Protein AF-F9HG35-F1 (afdb_monomer_lite)

Radius of gyration: 23.32 Å; chains: 1; bounding box: 46×43×66 Å

Secondary structure (DSSP, 8-state):
-EEHHHHHHHHHHTTTSBGGGGGGG-EEEE-SS-EEEEEE--SSTTSS-EEEEEEEEHHHHT--GGGSSSHHHHHHHHHHHHHHHHHHHHTTTTSS--STTTT-EE-PPP-SS----SSEEE-SSEEEEEEEE---EETTEE-HHHHHHIIIIIHHHHHHHHH-GGGS-HHHHHHHHHHHHHHHHHHHHGGGGTEEEEEETT---SEEETTEEEEPTTPPPP---GGGEEEEE-TTS-EEEEEEEETTS-HHHHHHHSS-TTTTTT-SS---EE---------

Sequence (283 aa):
MKEYKKLQQLLLSIDGQSYSGYKRIKGFYQFPDYILAIDHVQVDPYAPPSKMRILIQRETVDIPKEYINQKNKRIAVSDFLTRNFYKQSQKFNHSVKGTGTSGLIMIDRCGQEMLERTAVLIKDNQIEVRFEVGLPAAGRRILGKAANRIFQDILPEIIKQALFYRHLNQTALRTQIDLILDQKYLREELPKQNSVAFIANGSILPRESGISDKPLIGAKPFQSPANLEIEFHLPSGKTVTGMGIKKELPCSWVVVFTESRQFCRHLNVVFITIFPMMVVNLY

pLDDT: mean 86.37, std 19.97, range [23.8, 98.62]

Structure (mmCIF, N/CA/C/O backbone):
data_AF-F9HG35-F1
#
_entry.id   AF-F9HG35-F1
#
loop_
_atom_site.group_PDB
_atom_site.id
_atom_site.type_symbol
_atom_site.label_atom_id
_atom_site.label_alt_id
_atom_site.label_comp_id
_atom_site.label_asym_id
_atom_site.label_entity_id
_atom_site.label_seq_id
_atom_site.pdbx_PDB_ins_code
_atom_site.Cartn_x
_atom_site.Cartn_y
_atom_site.Cartn_z
_atom_site.occupancy
_atom_site.B_iso_or_equiv
_atom_site.auth_seq_id
_atom_site.auth_comp_id
_atom_site.auth_asym_id
_atom_site.auth_atom_id
_atom_site.pdbx_PDB_model_num
ATOM 1 N N . MET A 1 1 ? -2.333 -12.091 -24.726 1.00 81.06 1 MET A N 1
ATOM 2 C CA . MET A 1 1 ? -1.393 -11.608 -23.688 1.00 81.06 1 MET A CA 1
ATOM 3 C C . MET A 1 1 ? 0.029 -11.863 -24.170 1.00 81.06 1 MET A C 1
ATOM 5 O O . MET A 1 1 ? 0.244 -12.896 -24.790 1.00 81.06 1 MET A O 1
ATOM 9 N N . LYS A 1 2 ? 0.964 -10.919 -24.012 1.00 94.50 2 LYS A N 1
ATOM 10 C CA . LYS A 1 2 ? 2.359 -11.083 -24.471 1.00 94.50 2 LYS A CA 1
ATOM 11 C C . LYS A 1 2 ? 3.205 -11.666 -23.335 1.00 94.50 2 LYS A C 1
ATOM 13 O O . LYS A 1 2 ? 2.914 -11.395 -22.181 1.00 94.50 2 LYS A O 1
ATOM 18 N N . GLU A 1 3 ? 4.262 -12.410 -23.633 1.00 96.12 3 GLU A N 1
ATOM 19 C CA . GLU A 1 3 ? 5.250 -12.772 -22.605 1.00 96.12 3 GLU A CA 1
ATOM 20 C C . GLU A 1 3 ? 6.069 -11.551 -22.172 1.00 96.12 3 GLU A C 1
ATOM 22 O O . GLU A 1 3 ? 6.349 -10.667 -22.990 1.00 96.12 3 GLU A O 1
ATOM 27 N N . TYR A 1 4 ? 6.518 -11.523 -20.915 1.00 96.38 4 TYR A N 1
ATOM 28 C CA . TYR A 1 4 ? 7.364 -10.446 -20.391 1.00 96.38 4 TYR A CA 1
ATOM 29 C C . TYR A 1 4 ? 8.672 -10.254 -21.188 1.00 96.38 4 TYR A C 1
ATOM 31 O O . TYR A 1 4 ? 9.135 -9.123 -21.347 1.00 96.38 4 TYR A O 1
ATOM 39 N N . LYS A 1 5 ? 9.225 -11.320 -21.790 1.00 97.06 5 LYS A N 1
ATOM 40 C CA . LYS A 1 5 ? 10.409 -11.252 -22.671 1.00 97.06 5 LYS A CA 1
ATOM 41 C C . LYS A 1 5 ? 10.189 -10.355 -23.893 1.00 97.06 5 LYS A C 1
ATOM 43 O O . LYS A 1 5 ? 11.118 -9.691 -24.347 1.00 97.06 5 LYS A O 1
ATOM 48 N N . LYS A 1 6 ? 8.952 -10.267 -24.400 1.00 97.50 6 LYS A N 1
ATOM 49 C CA . LYS A 1 6 ? 8.610 -9.351 -25.502 1.00 97.50 6 LYS A CA 1
ATOM 50 C C . LYS A 1 6 ? 8.677 -7.888 -25.063 1.00 97.50 6 LYS A C 1
ATOM 52 O O . LYS A 1 6 ? 9.054 -7.042 -25.869 1.00 97.50 6 LYS A O 1
ATOM 57 N N . LEU A 1 7 ? 8.340 -7.584 -23.804 1.00 98.12 7 LEU A N 1
ATOM 58 C CA . LEU A 1 7 ? 8.523 -6.240 -23.245 1.00 98.12 7 LEU A CA 1
ATOM 59 C C . LEU A 1 7 ? 10.011 -5.900 -23.146 1.00 98.12 7 LEU A C 1
ATOM 61 O O . LEU A 1 7 ? 10.412 -4.830 -23.592 1.00 98.12 7 LEU A O 1
ATOM 65 N N . GLN A 1 8 ? 10.827 -6.826 -22.636 1.00 97.81 8 GLN A N 1
ATOM 66 C CA . GLN A 1 8 ? 12.282 -6.662 -22.556 1.00 97.81 8 GLN A CA 1
ATOM 67 C C . GLN A 1 8 ? 12.901 -6.380 -23.931 1.00 97.81 8 GLN A C 1
ATOM 69 O O . GLN A 1 8 ? 13.579 -5.370 -24.107 1.00 97.81 8 GLN A O 1
ATOM 74 N N . GLN A 1 9 ? 12.625 -7.228 -24.925 1.00 98.12 9 GLN A N 1
ATOM 75 C CA . GLN A 1 9 ? 13.127 -7.044 -26.292 1.00 98.12 9 GLN A CA 1
ATOM 76 C C . GLN A 1 9 ? 12.691 -5.697 -26.881 1.00 98.12 9 GLN A C 1
ATOM 78 O O . GLN A 1 9 ? 13.502 -4.987 -27.476 1.00 98.12 9 GLN A O 1
ATOM 83 N N . LEU A 1 10 ? 11.426 -5.314 -26.675 1.00 98.19 10 LEU A N 1
ATOM 84 C CA . LEU A 1 10 ? 10.908 -4.035 -27.144 1.00 98.19 10 LEU A CA 1
ATOM 85 C C . LEU A 1 10 ? 11.650 -2.857 -26.503 1.00 98.19 10 LEU A C 1
ATOM 87 O O . LEU A 1 10 ? 12.099 -1.980 -27.236 1.00 98.19 10 LEU A O 1
ATOM 91 N N . LEU A 1 11 ? 11.812 -2.849 -25.177 1.00 98.25 11 LEU A N 1
ATOM 92 C CA . LEU A 1 11 ? 12.495 -1.778 -24.444 1.00 98.25 11 LEU A CA 1
ATOM 93 C C . LEU A 1 11 ? 13.951 -1.616 -24.886 1.00 98.25 11 LEU A C 1
ATOM 95 O O . LEU A 1 11 ? 14.399 -0.492 -25.093 1.00 98.25 11 LEU A O 1
ATOM 99 N N . LEU A 1 12 ? 14.666 -2.724 -25.094 1.00 98.00 12 LEU A N 1
ATOM 100 C CA . LEU A 1 12 ? 16.036 -2.694 -25.607 1.00 98.00 12 LEU A CA 1
ATOM 101 C C . LEU A 1 12 ? 16.095 -2.178 -27.052 1.00 98.00 12 LEU A C 1
ATOM 103 O O . LEU A 1 12 ? 16.994 -1.416 -27.386 1.00 98.00 12 LEU A O 1
ATOM 107 N N . SER A 1 13 ? 15.120 -2.534 -27.897 1.00 98.25 13 SER A N 1
ATOM 108 C CA . SER A 1 13 ? 15.082 -2.084 -29.297 1.00 98.25 13 SER A CA 1
ATOM 109 C C . SER A 1 13 ? 14.799 -0.586 -29.465 1.00 98.25 13 SER A C 1
ATOM 111 O O . SER A 1 13 ? 15.181 -0.005 -30.478 1.00 98.25 13 SER A O 1
ATOM 113 N N . ILE A 1 14 ? 14.113 0.036 -28.497 1.00 97.88 14 ILE A N 1
ATOM 114 C CA . ILE A 1 14 ? 13.756 1.464 -28.529 1.00 97.88 14 ILE A CA 1
ATOM 115 C C . ILE A 1 14 ? 14.719 2.349 -27.732 1.00 97.88 14 ILE A C 1
ATOM 117 O O . ILE A 1 14 ? 14.495 3.555 -27.635 1.00 97.88 14 ILE A O 1
ATOM 121 N N . ASP A 1 15 ? 15.783 1.777 -27.167 1.00 97.88 15 ASP A N 1
ATOM 122 C CA . ASP A 1 15 ? 16.826 2.519 -26.457 1.00 97.88 15 ASP A CA 1
ATOM 123 C C . ASP A 1 15 ? 17.433 3.605 -27.366 1.00 97.88 15 ASP A C 1
ATOM 125 O O . ASP A 1 15 ? 17.742 3.366 -28.532 1.00 97.88 15 ASP A O 1
ATOM 129 N N . GLY A 1 16 ? 17.536 4.837 -26.861 1.00 96.62 16 GLY A N 1
ATOM 130 C CA . GLY A 1 16 ? 18.046 5.995 -27.603 1.00 96.62 16 GLY A CA 1
ATOM 131 C C . GLY A 1 16 ? 17.093 6.611 -28.643 1.00 96.62 16 GLY A C 1
ATOM 132 O O . GLY A 1 16 ? 17.392 7.697 -29.161 1.00 96.62 16 GLY A O 1
ATOM 133 N N . GLN A 1 17 ? 15.948 5.975 -28.930 1.00 97.50 17 GLN A N 1
ATOM 134 C CA . GLN A 1 17 ? 14.926 6.503 -29.844 1.00 97.50 17 G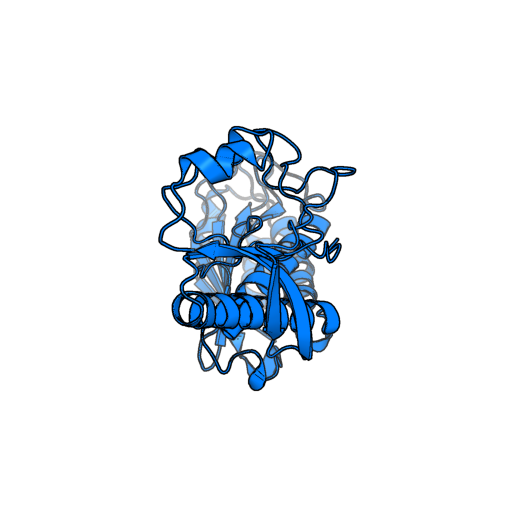LN A CA 1
ATOM 135 C C . GLN A 1 17 ? 14.153 7.679 -29.228 1.00 97.50 17 GLN A C 1
ATOM 137 O O . GLN A 1 17 ? 14.290 7.998 -28.044 1.00 97.50 17 GLN A O 1
ATOM 142 N N . SER A 1 18 ? 13.318 8.339 -30.038 1.00 97.00 18 SER A N 1
ATOM 143 C CA . SER A 1 18 ? 12.421 9.394 -29.563 1.00 97.00 18 SER A CA 1
ATOM 144 C C . SER A 1 18 ? 11.440 8.866 -28.521 1.00 97.00 18 SER A C 1
ATOM 146 O O . SER A 1 18 ? 10.899 7.770 -28.660 1.00 97.00 18 SER A O 1
ATOM 148 N N . TYR A 1 19 ? 11.132 9.692 -27.523 1.00 95.75 19 TYR A N 1
ATOM 149 C CA . TYR A 1 19 ? 10.259 9.344 -26.402 1.00 95.75 19 TYR A CA 1
ATOM 150 C C . TYR A 1 19 ? 8.895 8.745 -26.796 1.00 95.75 19 TYR A C 1
ATOM 152 O O . TYR A 1 19 ? 8.386 7.841 -26.134 1.00 95.75 19 TYR A O 1
ATOM 160 N N . SER A 1 20 ? 8.334 9.182 -27.927 1.00 95.56 20 SER A N 1
ATOM 161 C CA . SER A 1 20 ? 7.094 8.646 -28.507 1.00 95.56 20 SER A CA 1
ATOM 162 C C . SER A 1 20 ? 7.118 7.128 -28.738 1.00 95.56 20 SER A C 1
ATOM 164 O O . SER A 1 20 ? 6.056 6.501 -28.747 1.00 95.56 20 SER A O 1
ATOM 166 N N . GLY A 1 21 ? 8.304 6.523 -28.869 1.00 96.62 21 GLY A N 1
ATOM 167 C CA . GLY A 1 21 ? 8.496 5.081 -29.006 1.00 96.62 21 GLY A CA 1
ATOM 168 C C . GLY A 1 21 ? 7.926 4.276 -27.836 1.00 96.62 21 GLY A C 1
ATOM 169 O O . GLY A 1 21 ? 7.452 3.158 -28.052 1.00 96.62 21 GLY A O 1
ATOM 170 N N . TYR A 1 22 ? 7.852 4.855 -26.629 1.00 97.69 22 TYR A N 1
ATOM 171 C CA . TYR A 1 22 ? 7.241 4.192 -25.476 1.00 97.69 22 TYR A CA 1
ATOM 172 C C . TYR A 1 22 ? 5.767 3.844 -25.701 1.00 97.69 22 TYR A C 1
ATOM 174 O O . TYR A 1 22 ? 5.300 2.864 -25.132 1.00 97.69 22 TYR A O 1
ATOM 182 N N . LYS A 1 23 ? 5.021 4.541 -26.575 1.00 96.94 23 LYS A N 1
ATOM 183 C CA . LYS A 1 23 ? 3.608 4.206 -26.865 1.00 96.94 23 LYS A CA 1
ATOM 184 C C . LYS A 1 23 ? 3.417 2.742 -27.290 1.00 96.94 23 LYS A C 1
ATOM 186 O O . LYS A 1 23 ? 2.361 2.162 -27.044 1.00 96.94 23 LYS A O 1
ATOM 191 N N . ARG A 1 24 ? 4.453 2.127 -27.873 1.00 97.06 24 ARG A N 1
ATOM 192 C CA . ARG A 1 24 ? 4.469 0.722 -28.311 1.00 97.06 24 ARG A CA 1
ATOM 193 C C . ARG A 1 24 ? 4.412 -0.281 -27.156 1.00 97.06 24 ARG A C 1
ATOM 195 O O . ARG A 1 24 ? 4.019 -1.423 -27.384 1.00 97.06 24 ARG A O 1
ATOM 202 N N . ILE A 1 25 ? 4.797 0.117 -25.937 1.00 97.75 25 ILE A N 1
ATOM 203 C CA . ILE A 1 25 ? 4.811 -0.786 -24.778 1.00 97.75 25 ILE A CA 1
ATOM 204 C C . ILE A 1 25 ? 3.408 -1.034 -24.222 1.00 97.75 25 ILE A C 1
ATOM 206 O O . ILE A 1 25 ? 3.240 -1.977 -23.460 1.00 97.75 25 ILE A O 1
ATOM 210 N N . LYS A 1 26 ? 2.395 -0.242 -24.593 1.00 98.06 26 LYS A N 1
ATOM 211 C CA . LYS A 1 26 ? 1.021 -0.398 -24.098 1.00 98.06 26 LYS A CA 1
ATOM 212 C C . LYS A 1 26 ? 0.500 -1.832 -24.300 1.00 98.06 26 LYS A C 1
ATOM 214 O O . LYS A 1 26 ? 0.703 -2.439 -25.357 1.00 98.06 26 LYS A O 1
ATOM 219 N N . GLY A 1 27 ? -0.194 -2.368 -23.295 1.00 97.94 27 GLY A N 1
ATOM 220 C CA . GLY A 1 27 ? -0.808 -3.698 -23.341 1.00 97.94 27 GLY A CA 1
ATOM 221 C C . GLY A 1 27 ? -0.526 -4.559 -22.110 1.00 97.94 27 GLY A C 1
ATOM 222 O O . GLY A 1 27 ? -0.107 -4.058 -21.072 1.00 97.94 27 GLY A O 1
ATOM 223 N N . PHE A 1 28 ? -0.779 -5.863 -22.247 1.00 98.56 28 PHE A N 1
ATOM 224 C CA . PHE A 1 28 ? -0.698 -6.850 -21.166 1.00 98.56 28 PHE A CA 1
ATOM 225 C C . PHE A 1 28 ? 0.486 -7.799 -21.355 1.00 98.56 28 PHE A C 1
ATOM 227 O O . PHE A 1 28 ? 0.616 -8.417 -22.424 1.00 98.56 28 PHE A O 1
ATOM 234 N N . TYR A 1 29 ? 1.281 -7.961 -20.300 1.00 98.56 29 TYR A N 1
ATOM 235 C CA . TYR A 1 29 ? 2.461 -8.819 -20.261 1.00 98.56 29 TYR A CA 1
ATOM 236 C C . TYR A 1 29 ? 2.365 -9.821 -19.114 1.00 98.56 29 TYR A C 1
ATOM 238 O O . TYR A 1 29 ? 2.224 -9.429 -17.959 1.00 98.56 29 TYR A O 1
ATOM 246 N N . GLN A 1 30 ? 2.455 -11.107 -19.440 1.00 98.19 30 GLN A N 1
ATOM 247 C CA . GLN A 1 30 ? 2.522 -12.192 -18.471 1.00 98.19 30 GLN A CA 1
ATOM 248 C C . GLN A 1 30 ? 3.950 -12.303 -17.934 1.00 98.19 30 GLN A C 1
ATOM 250 O O . GLN A 1 30 ? 4.873 -12.640 -18.684 1.00 98.19 30 GLN A O 1
ATOM 255 N N . PHE A 1 31 ? 4.105 -12.028 -16.644 1.00 97.81 31 PHE A N 1
ATOM 256 C CA . PHE A 1 31 ? 5.263 -12.392 -15.830 1.00 97.81 31 PHE A CA 1
ATOM 257 C C . PHE A 1 31 ? 4.989 -13.739 -15.139 1.00 97.81 31 PHE A C 1
ATOM 259 O O . PHE A 1 31 ? 3.853 -14.209 -15.180 1.00 97.81 31 PHE A O 1
ATOM 266 N N . PRO A 1 32 ? 5.986 -14.394 -14.520 1.00 95.31 32 PRO A N 1
ATOM 267 C CA . PRO A 1 32 ? 5.770 -15.688 -13.869 1.00 95.31 32 PRO A CA 1
ATOM 268 C C . PRO A 1 32 ? 4.629 -15.674 -12.842 1.00 95.31 32 PRO A C 1
ATOM 270 O O . PRO A 1 32 ? 3.730 -16.505 -12.918 1.00 95.31 32 PRO A O 1
ATOM 273 N N . ASP A 1 33 ? 4.614 -14.670 -11.962 1.00 95.62 33 ASP A N 1
ATOM 274 C CA . ASP A 1 33 ? 3.675 -14.626 -10.834 1.00 95.62 33 ASP A CA 1
ATOM 275 C C . ASP A 1 33 ? 2.484 -13.679 -11.048 1.00 95.62 33 ASP A C 1
ATOM 277 O O . ASP A 1 33 ? 1.537 -13.684 -10.268 1.00 95.62 33 ASP A O 1
ATOM 281 N N . TYR A 1 34 ? 2.522 -12.819 -12.068 1.00 97.94 34 TYR A N 1
ATOM 282 C CA . TYR A 1 34 ? 1.533 -11.754 -12.239 1.00 97.94 34 TYR A CA 1
ATOM 283 C C . TYR A 1 34 ? 1.398 -11.291 -13.692 1.00 97.94 34 TYR A C 1
ATOM 285 O O . TYR A 1 34 ? 2.226 -11.581 -14.554 1.00 97.94 34 TYR A O 1
ATOM 293 N N . ILE A 1 35 ? 0.356 -10.509 -13.962 1.00 98.44 35 ILE A N 1
ATOM 294 C CA . ILE A 1 35 ? 0.167 -9.802 -15.229 1.00 98.44 35 ILE A CA 1
ATOM 295 C C . ILE A 1 35 ? 0.447 -8.321 -15.004 1.00 98.44 35 ILE A C 1
ATOM 297 O O . ILE A 1 35 ? -0.176 -7.687 -14.153 1.00 98.44 35 ILE A O 1
ATOM 301 N N . LEU A 1 36 ? 1.352 -7.761 -15.803 1.00 98.62 36 LEU A N 1
ATOM 302 C CA . LEU A 1 36 ? 1.551 -6.322 -15.917 1.00 98.62 36 LEU A CA 1
ATOM 303 C C . LEU A 1 36 ? 0.644 -5.775 -17.021 1.00 98.62 36 LEU A C 1
ATOM 305 O O . LEU A 1 36 ? 0.811 -6.111 -18.196 1.00 98.62 36 LEU A O 1
ATOM 309 N N . ALA A 1 37 ? -0.288 -4.903 -16.658 1.00 98.56 37 ALA A N 1
ATOM 310 C CA . ALA A 1 37 ? -1.073 -4.111 -17.593 1.00 98.56 37 ALA A CA 1
ATOM 311 C C . ALA A 1 37 ? -0.509 -2.688 -17.657 1.00 98.56 37 ALA A C 1
ATOM 313 O O . ALA A 1 37 ? -0.475 -1.978 -16.655 1.00 98.56 37 ALA A O 1
ATOM 314 N N . ILE A 1 38 ? -0.076 -2.260 -18.840 1.00 98.38 38 ILE A N 1
ATOM 315 C CA . ILE A 1 38 ? 0.325 -0.877 -19.103 1.00 98.38 38 ILE A CA 1
ATOM 316 C C . ILE A 1 38 ? -0.858 -0.190 -19.784 1.00 98.38 38 ILE A C 1
ATOM 318 O O . ILE A 1 38 ? -1.067 -0.369 -20.988 1.00 98.38 38 ILE A O 1
ATOM 322 N N . ASP A 1 39 ? -1.652 0.553 -19.009 1.00 97.88 39 ASP A N 1
ATOM 323 C CA . ASP A 1 39 ? -2.929 1.125 -19.455 1.00 97.88 39 ASP A CA 1
ATOM 324 C C . ASP A 1 39 ? -2.730 2.460 -20.188 1.00 97.88 39 ASP A C 1
ATOM 326 O O . ASP A 1 39 ? -3.312 2.705 -21.255 1.00 97.88 39 ASP A O 1
ATOM 330 N N . HIS A 1 40 ? -1.876 3.321 -19.631 1.00 98.00 40 HIS A N 1
ATOM 331 C CA . HIS A 1 40 ? -1.556 4.631 -20.184 1.00 98.00 40 HIS A CA 1
ATOM 332 C C . HIS A 1 40 ? -0.050 4.872 -20.152 1.00 98.00 40 HIS A C 1
ATOM 334 O O . HIS A 1 40 ? 0.594 4.682 -19.126 1.00 98.00 40 HIS A O 1
ATOM 340 N N . VAL A 1 41 ? 0.494 5.325 -21.277 1.00 97.44 41 VAL A N 1
ATOM 341 C CA . VAL A 1 41 ? 1.905 5.681 -21.418 1.00 97.44 41 VAL A CA 1
ATOM 342 C C . VAL A 1 41 ? 1.999 7.196 -21.496 1.00 97.44 41 VAL A C 1
ATOM 344 O O . VAL A 1 41 ? 1.346 7.797 -22.351 1.00 97.44 41 VAL A O 1
ATOM 347 N N . GLN A 1 42 ? 2.813 7.788 -20.625 1.00 94.44 42 GLN A N 1
ATOM 348 C CA . GLN A 1 42 ? 3.016 9.233 -20.572 1.00 94.44 42 GLN A CA 1
ATOM 349 C C . GLN A 1 42 ? 3.541 9.767 -21.916 1.00 94.44 42 GLN A C 1
ATOM 351 O O . GLN A 1 42 ? 4.337 9.108 -22.589 1.00 94.44 42 GLN A O 1
ATOM 356 N N . VAL A 1 43 ? 3.058 10.937 -22.340 1.00 93.06 43 VAL A N 1
ATOM 357 C CA . VAL A 1 43 ? 3.316 11.480 -23.689 1.00 93.06 43 VAL A CA 1
ATOM 358 C C . VAL A 1 43 ? 4.716 12.074 -23.848 1.00 93.06 43 VAL A C 1
ATOM 360 O O . VAL A 1 43 ? 5.256 12.075 -24.955 1.00 93.06 43 VAL A O 1
ATOM 363 N N . ASP A 1 44 ? 5.310 12.521 -22.744 1.00 92.75 44 ASP A N 1
ATOM 364 C CA . ASP A 1 44 ? 6.664 13.058 -22.646 1.00 92.75 44 ASP A CA 1
ATOM 365 C C . ASP A 1 44 ? 7.248 12.788 -21.231 1.00 92.75 44 ASP A C 1
ATOM 367 O O . ASP A 1 44 ? 6.512 12.329 -20.355 1.00 92.75 44 ASP A O 1
ATOM 371 N N . PRO A 1 45 ? 8.556 13.008 -20.992 1.00 89.62 45 PRO A N 1
ATOM 372 C CA . PRO A 1 45 ? 9.202 12.741 -19.696 1.00 89.62 45 PRO A CA 1
ATOM 373 C C . PRO A 1 45 ? 8.736 13.611 -18.513 1.00 89.62 45 PRO A C 1
ATOM 375 O O . PRO A 1 45 ? 9.036 13.282 -17.365 1.00 89.62 45 PRO A O 1
ATOM 378 N N . TYR A 1 46 ? 8.082 14.741 -18.783 1.00 89.50 46 TYR A N 1
ATOM 379 C CA . TYR A 1 46 ? 7.598 15.715 -17.799 1.00 89.50 46 TYR A CA 1
ATOM 380 C C . TYR A 1 46 ? 6.085 15.612 -17.563 1.00 89.50 46 TYR A C 1
ATOM 382 O O . TYR A 1 46 ? 5.575 16.183 -16.600 1.00 89.50 46 TYR A O 1
ATOM 390 N N . ALA A 1 47 ? 5.369 14.892 -18.428 1.00 92.50 47 ALA A N 1
ATOM 391 C CA . ALA A 1 47 ? 3.959 14.577 -18.257 1.00 92.50 47 ALA A CA 1
ATOM 392 C C . ALA A 1 47 ? 3.715 13.704 -17.008 1.00 92.50 47 ALA A C 1
ATOM 394 O O . ALA A 1 47 ? 4.641 13.057 -16.504 1.00 92.50 47 ALA A O 1
ATOM 395 N N . PRO A 1 48 ? 2.461 13.639 -16.518 1.00 93.62 48 PRO A N 1
ATOM 396 C CA . PRO A 1 48 ? 2.093 12.715 -15.456 1.00 93.62 48 PRO A CA 1
ATOM 397 C C . PRO A 1 48 ? 2.544 11.273 -15.757 1.00 93.62 48 PRO A C 1
ATOM 399 O O . PRO A 1 48 ? 2.343 10.812 -16.888 1.00 93.62 48 PRO A O 1
ATOM 402 N N . PRO A 1 49 ? 3.107 10.567 -14.757 1.00 95.81 49 PRO A N 1
ATOM 403 C CA . PRO A 1 49 ? 3.542 9.177 -14.829 1.00 95.81 49 PRO A CA 1
ATOM 404 C C . PRO A 1 49 ? 2.617 8.203 -15.564 1.00 95.81 49 PRO A C 1
ATOM 406 O O . PRO A 1 49 ? 1.390 8.319 -15.577 1.00 95.81 49 PRO A O 1
ATOM 409 N N . SER A 1 50 ? 3.229 7.196 -16.191 1.00 97.69 50 SER A N 1
ATOM 410 C CA . SER A 1 50 ? 2.500 6.162 -16.930 1.00 97.69 50 SER A CA 1
ATOM 411 C C . SER A 1 50 ? 1.687 5.305 -15.967 1.00 97.69 50 SER A C 1
ATOM 413 O O . SER A 1 50 ? 2.239 4.798 -14.995 1.00 97.69 50 SER A O 1
ATOM 415 N N . LYS A 1 51 ? 0.399 5.097 -16.251 1.00 98.25 51 LYS A N 1
ATOM 416 C CA . LYS A 1 51 ? -0.517 4.344 -15.381 1.00 98.25 51 LYS A CA 1
ATOM 417 C C . LYS A 1 51 ? -0.481 2.861 -15.705 1.00 98.25 51 LYS A C 1
ATOM 419 O O . LYS A 1 51 ? -0.635 2.465 -16.867 1.00 98.25 51 LYS A O 1
ATOM 424 N N . MET A 1 52 ? -0.297 2.054 -14.670 1.00 98.50 52 MET A N 1
ATOM 425 C CA . MET A 1 52 ? -0.113 0.616 -14.781 1.00 98.50 52 MET A CA 1
ATOM 426 C C . MET A 1 52 ? -0.892 -0.128 -13.704 1.00 98.50 52 MET A C 1
ATOM 428 O O . MET A 1 52 ? -1.247 0.421 -12.657 1.00 98.50 52 MET A O 1
ATOM 432 N N . ARG A 1 53 ? -1.141 -1.410 -13.968 1.00 98.50 53 ARG A N 1
ATOM 433 C CA . ARG A 1 53 ? -1.740 -2.328 -13.007 1.00 98.50 53 ARG A CA 1
ATOM 434 C C . ARG A 1 53 ? -0.985 -3.641 -12.935 1.00 98.50 53 ARG A C 1
ATOM 436 O O . ARG A 1 53 ? -0.554 -4.166 -13.959 1.00 98.50 53 ARG A O 1
ATOM 443 N N . ILE A 1 54 ? -0.884 -4.184 -11.729 1.00 98.38 54 ILE A N 1
ATOM 444 C CA . ILE A 1 54 ? -0.530 -5.583 -11.490 1.00 98.38 54 ILE A CA 1
ATOM 445 C C . ILE A 1 54 ? -1.815 -6.349 -11.225 1.00 98.38 54 ILE A C 1
ATOM 447 O O . ILE A 1 54 ? -2.625 -5.916 -10.407 1.00 98.38 54 ILE A O 1
ATOM 451 N N . LEU A 1 55 ? -1.993 -7.481 -11.898 1.00 98.25 55 LEU A N 1
ATOM 452 C CA . LEU A 1 55 ? -3.035 -8.458 -11.594 1.00 98.25 55 LEU A CA 1
ATOM 453 C C . LEU A 1 55 ? -2.343 -9.739 -11.134 1.00 98.25 55 LEU A C 1
ATOM 455 O O . LEU A 1 55 ? -1.576 -10.325 -11.897 1.00 98.25 55 LEU A O 1
ATOM 459 N N . ILE A 1 56 ? -2.594 -10.158 -9.899 1.00 97.81 56 ILE A N 1
ATOM 460 C CA . ILE A 1 56 ? -1.994 -11.355 -9.304 1.00 97.81 56 ILE A CA 1
ATOM 461 C C . ILE A 1 56 ? -3.090 -12.246 -8.722 1.00 97.81 56 ILE A C 1
ATOM 463 O O . ILE A 1 56 ? -4.044 -11.744 -8.126 1.00 97.81 56 ILE A O 1
ATOM 467 N N . GLN A 1 57 ? -2.980 -13.560 -8.920 1.00 97.56 57 GLN A N 1
ATOM 468 C CA . GLN A 1 57 ? -3.936 -14.511 -8.348 1.00 97.56 57 GLN A CA 1
ATOM 469 C C . GLN A 1 57 ? -3.784 -14.542 -6.830 1.00 97.56 57 GLN A C 1
ATOM 471 O O . GLN A 1 57 ? -2.674 -14.432 -6.303 1.00 97.56 57 GLN A O 1
ATOM 476 N N . ARG A 1 58 ? -4.894 -14.674 -6.106 1.00 94.75 58 ARG A N 1
ATOM 477 C CA . ARG A 1 58 ? -4.862 -14.656 -4.637 1.00 94.75 58 ARG A CA 1
ATOM 478 C C . ARG A 1 58 ? -4.066 -15.815 -4.061 1.00 94.75 58 ARG A C 1
ATOM 480 O O . ARG A 1 58 ? -3.370 -15.627 -3.068 1.00 94.75 58 ARG A O 1
ATOM 487 N N . GLU A 1 59 ? -4.139 -16.965 -4.710 1.00 94.62 59 GLU A N 1
ATOM 488 C CA . GLU A 1 59 ? -3.423 -18.186 -4.353 1.00 94.62 59 GLU A CA 1
ATOM 489 C C . GLU A 1 59 ? -1.906 -17.982 -4.434 1.00 94.62 59 GLU A C 1
ATOM 491 O O . GLU A 1 59 ? -1.167 -18.538 -3.634 1.00 94.62 59 GLU A O 1
ATOM 496 N N . THR A 1 60 ? -1.433 -17.138 -5.356 1.00 95.00 60 THR A N 1
ATOM 497 C CA . THR A 1 60 ? -0.007 -16.810 -5.496 1.00 95.00 60 THR A CA 1
ATOM 498 C C . THR A 1 60 ? 0.494 -15.917 -4.360 1.00 95.00 60 THR A C 1
ATOM 500 O O . THR A 1 60 ? 1.626 -16.065 -3.906 1.00 95.00 60 THR A O 1
ATOM 503 N N . VAL A 1 61 ? -0.337 -14.973 -3.905 1.00 95.31 61 VAL A N 1
ATOM 504 C CA . VAL A 1 61 ? 0.011 -14.047 -2.813 1.00 95.31 61 VAL A CA 1
ATOM 505 C C . VAL A 1 61 ? -0.097 -14.720 -1.444 1.00 95.31 61 VAL A C 1
ATOM 507 O O . VAL A 1 61 ? 0.639 -14.355 -0.526 1.00 95.31 61 VAL A O 1
ATOM 510 N N . ASP A 1 62 ? -0.998 -15.697 -1.331 1.00 96.12 62 ASP A N 1
ATOM 511 C CA . ASP A 1 62 ? -1.210 -16.552 -0.160 1.00 96.12 62 ASP A CA 1
ATOM 512 C C . ASP A 1 62 ? -1.596 -15.780 1.116 1.00 96.12 62 ASP A C 1
ATOM 514 O O . ASP A 1 62 ? -1.149 -16.070 2.223 1.00 96.12 62 ASP A O 1
ATOM 518 N N . ILE A 1 63 ? -2.429 -14.740 0.968 1.00 96.94 63 ILE A N 1
ATOM 519 C CA . ILE A 1 63 ? -3.021 -14.042 2.120 1.00 96.94 63 ILE A CA 1
ATOM 520 C C . ILE A 1 63 ? -4.120 -14.930 2.720 1.00 96.94 63 ILE A C 1
ATOM 522 O O . ILE A 1 63 ? -5.038 -15.317 1.982 1.00 96.94 63 ILE A O 1
ATOM 526 N N . PRO A 1 64 ? -4.100 -15.190 4.043 1.00 97.00 64 PRO A N 1
ATOM 527 C CA . PRO A 1 64 ? -5.090 -16.042 4.686 1.00 97.00 64 PRO A CA 1
ATOM 528 C C . PRO A 1 64 ? -6.527 -15.580 4.420 1.00 97.00 64 PRO A C 1
ATOM 530 O O . PRO A 1 64 ? -6.852 -14.388 4.489 1.00 97.00 64 PRO A O 1
ATOM 533 N N . LYS A 1 65 ? -7.418 -16.525 4.096 1.00 95.75 65 LYS A N 1
ATOM 534 C CA . LYS A 1 65 ? -8.800 -16.219 3.680 1.00 95.75 65 LYS A CA 1
ATOM 535 C C . LYS A 1 65 ? -9.570 -15.485 4.780 1.00 95.75 65 LYS A C 1
ATOM 537 O O . LYS A 1 65 ? -10.382 -14.611 4.481 1.00 95.75 65 LYS A O 1
ATOM 542 N N . GLU A 1 66 ? -9.281 -15.783 6.039 1.00 96.50 66 GLU A N 1
ATOM 543 C CA . GLU A 1 66 ? -9.844 -15.146 7.226 1.00 96.50 66 GLU A CA 1
ATOM 544 C C . GLU A 1 66 ? -9.487 -13.660 7.363 1.00 96.50 66 GLU A C 1
ATOM 546 O O . GLU A 1 66 ? -10.198 -12.936 8.063 1.00 96.50 66 GLU A O 1
ATOM 551 N N . TYR A 1 67 ? -8.434 -13.183 6.689 1.00 97.06 67 TYR A N 1
ATOM 552 C CA . TYR A 1 67 ? -8.052 -11.766 6.659 1.00 97.06 67 TYR A CA 1
ATOM 553 C C . TYR A 1 67 ? -8.802 -10.981 5.580 1.00 97.06 67 TYR A C 1
ATOM 555 O O . TYR A 1 67 ? -8.761 -9.758 5.556 1.00 97.06 67 TYR A O 1
ATOM 563 N N . ILE A 1 68 ? -9.528 -11.660 4.693 1.00 96.31 68 ILE A N 1
ATOM 564 C CA . ILE A 1 68 ? -10.208 -11.044 3.543 1.00 96.31 68 ILE A CA 1
ATOM 565 C C . ILE A 1 68 ? -11.634 -11.578 3.351 1.00 96.31 68 ILE A C 1
ATOM 567 O O . ILE A 1 68 ? -12.246 -11.387 2.299 1.00 96.31 68 ILE A O 1
ATOM 571 N N . ASN A 1 69 ? -12.196 -12.217 4.379 1.00 95.25 69 ASN A N 1
ATOM 572 C CA . ASN A 1 69 ? -13.555 -12.765 4.380 1.00 95.25 69 ASN A CA 1
ATOM 573 C C . ASN A 1 69 ? -14.648 -11.726 4.692 1.00 95.25 69 ASN A C 1
ATOM 575 O O . ASN A 1 69 ? -15.825 -11.998 4.492 1.00 95.25 69 ASN A O 1
ATOM 579 N N . GLN A 1 70 ? -14.275 -10.538 5.169 1.00 95.56 70 GLN A N 1
ATOM 580 C CA . GLN A 1 70 ? -15.192 -9.457 5.531 1.00 95.56 70 GLN A CA 1
ATOM 581 C C . GLN A 1 70 ? -14.727 -8.136 4.919 1.00 95.56 70 GLN A C 1
ATOM 583 O O . GLN A 1 70 ? -13.524 -7.908 4.773 1.00 95.56 70 GLN A O 1
ATOM 588 N N . LYS A 1 71 ? -15.671 -7.230 4.626 1.00 95.62 71 LYS A N 1
ATOM 589 C CA . LYS A 1 71 ? -15.378 -5.935 3.988 1.00 95.62 71 LYS A CA 1
ATOM 590 C C . LYS A 1 71 ? -14.309 -5.128 4.738 1.00 95.62 71 LYS A C 1
ATOM 592 O O . LYS A 1 71 ? -13.325 -4.727 4.129 1.00 95.62 71 LYS A O 1
ATOM 597 N N . ASN A 1 72 ? -14.450 -4.940 6.052 1.00 95.69 72 ASN A N 1
ATOM 598 C CA . ASN A 1 72 ? -13.481 -4.151 6.827 1.00 95.69 72 ASN A CA 1
ATOM 599 C C . ASN A 1 72 ? -12.094 -4.793 6.867 1.00 95.69 72 ASN A C 1
ATOM 601 O O . ASN A 1 72 ? -11.098 -4.085 6.768 1.00 95.69 72 ASN A O 1
ATOM 605 N N . LYS A 1 73 ? -12.010 -6.127 6.931 1.00 97.44 73 LYS A N 1
ATOM 606 C CA . LYS A 1 73 ? -10.711 -6.799 6.862 1.00 97.44 73 LYS A CA 1
ATOM 607 C C . LYS A 1 73 ? -10.066 -6.629 5.484 1.00 97.44 73 LYS A C 1
ATOM 609 O O . LYS A 1 73 ? -8.892 -6.291 5.415 1.00 97.44 73 LYS A O 1
ATOM 614 N N . ARG A 1 74 ? -10.844 -6.728 4.392 1.00 97.50 74 ARG A N 1
ATOM 615 C CA . ARG A 1 74 ? -10.359 -6.403 3.034 1.00 97.50 74 ARG A CA 1
ATOM 616 C C . ARG A 1 74 ? -9.819 -4.973 2.961 1.00 97.50 74 ARG A C 1
ATOM 618 O O . ARG A 1 74 ? -8.742 -4.786 2.414 1.00 97.50 74 ARG A O 1
ATOM 625 N N . ILE A 1 75 ? -10.512 -3.994 3.551 1.00 97.25 75 ILE A N 1
ATOM 626 C CA . ILE A 1 75 ? -10.039 -2.600 3.619 1.00 97.25 75 ILE A CA 1
ATOM 627 C C . ILE A 1 75 ? -8.703 -2.512 4.366 1.00 97.25 75 ILE A C 1
ATOM 629 O O . ILE A 1 75 ? -7.761 -1.924 3.842 1.00 97.25 75 ILE A O 1
ATOM 633 N N . ALA A 1 76 ? -8.592 -3.124 5.549 1.00 97.38 76 ALA A N 1
ATOM 634 C CA . ALA A 1 76 ? -7.353 -3.115 6.326 1.00 97.38 76 ALA A CA 1
ATOM 635 C C . ALA A 1 76 ? -6.185 -3.774 5.581 1.00 97.38 76 ALA A C 1
ATOM 637 O O . ALA A 1 76 ? -5.096 -3.208 5.556 1.00 97.38 76 ALA A O 1
ATOM 638 N N . VAL A 1 77 ? -6.406 -4.926 4.940 1.00 98.19 77 VAL A N 1
ATOM 639 C CA . VAL A 1 77 ? -5.373 -5.606 4.145 1.00 98.19 77 VAL A CA 1
ATOM 640 C C . VAL A 1 77 ? -4.992 -4.764 2.926 1.0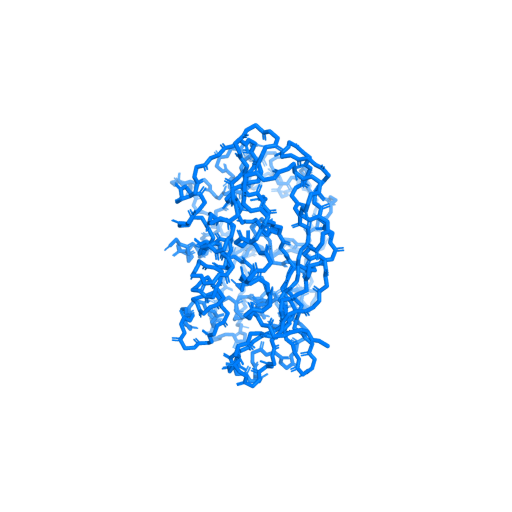0 98.19 77 VAL A C 1
ATOM 642 O O . VAL A 1 77 ? -3.808 -4.544 2.695 1.00 98.19 77 VAL A O 1
ATOM 645 N N . SER A 1 78 ? -5.959 -4.238 2.169 1.00 98.19 78 SER A N 1
ATOM 646 C CA . SER A 1 78 ? -5.701 -3.350 1.028 1.00 98.19 78 SER A CA 1
ATOM 647 C C . SER A 1 78 ? -4.880 -2.120 1.423 1.00 98.19 78 SER A C 1
ATOM 649 O O . SER A 1 78 ? -3.918 -1.774 0.735 1.00 98.19 78 SER A O 1
ATOM 651 N N . ASP A 1 79 ? -5.225 -1.471 2.535 1.00 98.19 79 ASP A N 1
ATOM 652 C CA . ASP A 1 79 ? -4.488 -0.323 3.065 1.00 98.19 79 ASP A CA 1
ATOM 653 C C . ASP A 1 79 ? -3.056 -0.718 3.467 1.00 98.19 79 ASP A C 1
ATOM 655 O O . ASP A 1 79 ? -2.101 -0.056 3.058 1.00 98.19 79 ASP A O 1
ATOM 659 N N . PHE A 1 80 ? -2.883 -1.851 4.158 1.00 98.31 80 PHE A N 1
ATOM 660 C CA . PHE A 1 80 ? -1.567 -2.370 4.543 1.00 98.31 80 PHE A CA 1
ATOM 661 C C . PHE A 1 80 ? -0.675 -2.651 3.328 1.00 98.31 80 PHE A C 1
ATOM 663 O O . PHE A 1 80 ? 0.477 -2.217 3.281 1.00 98.31 80 PHE A O 1
ATOM 670 N N . LEU A 1 81 ? -1.215 -3.336 2.315 1.00 98.19 81 LEU A N 1
ATOM 671 C CA . LEU A 1 81 ? -0.507 -3.633 1.070 1.00 98.19 81 LEU A CA 1
ATOM 672 C C . LEU A 1 81 ? -0.135 -2.354 0.316 1.00 98.19 81 LEU A C 1
ATOM 674 O O . LEU A 1 81 ? 0.974 -2.255 -0.202 1.00 98.19 81 LEU A O 1
ATOM 678 N N . THR A 1 82 ? -1.022 -1.355 0.299 1.00 98.25 82 THR A N 1
ATOM 679 C CA . THR A 1 82 ? -0.756 -0.050 -0.328 1.00 98.25 82 THR A CA 1
ATOM 680 C C . THR A 1 82 ? 0.415 0.656 0.360 1.00 98.25 82 THR A C 1
ATOM 682 O O . THR A 1 82 ? 1.372 1.068 -0.300 1.00 98.25 82 THR A O 1
ATOM 685 N N . ARG A 1 83 ? 0.393 0.738 1.699 1.00 97.50 83 ARG A N 1
ATOM 686 C CA . ARG A 1 83 ? 1.480 1.336 2.495 1.00 97.50 83 ARG A CA 1
ATOM 687 C C . ARG A 1 83 ? 2.796 0.590 2.312 1.00 97.50 83 ARG A C 1
ATOM 689 O O . ARG A 1 83 ? 3.840 1.225 2.164 1.00 97.50 83 ARG A O 1
ATOM 696 N N . ASN A 1 84 ? 2.757 -0.742 2.304 1.00 97.69 84 ASN A N 1
ATOM 697 C CA . ASN A 1 84 ? 3.955 -1.548 2.111 1.00 97.69 84 ASN A CA 1
ATOM 698 C C . ASN A 1 84 ? 4.508 -1.380 0.689 1.00 97.69 84 ASN A C 1
ATOM 700 O O . ASN A 1 84 ? 5.703 -1.156 0.542 1.00 97.69 84 ASN A O 1
ATOM 704 N N . PHE A 1 85 ? 3.663 -1.385 -0.348 1.00 97.94 85 PHE A N 1
ATOM 705 C CA . PHE A 1 85 ? 4.086 -1.128 -1.729 1.00 97.94 85 PHE A CA 1
ATOM 706 C C . PHE A 1 85 ? 4.770 0.233 -1.865 1.00 97.94 85 PHE A C 1
ATOM 708 O O . PHE A 1 85 ? 5.867 0.304 -2.415 1.00 97.94 85 PHE A O 1
ATOM 715 N N . TYR A 1 86 ? 4.182 1.286 -1.288 1.00 96.44 86 TYR A N 1
ATOM 716 C CA . TYR A 1 86 ? 4.808 2.607 -1.219 1.00 96.44 86 TYR A CA 1
ATOM 717 C C . TYR A 1 86 ? 6.172 2.553 -0.513 1.00 96.44 86 TYR A C 1
ATOM 719 O O . TYR A 1 86 ? 7.170 3.051 -1.028 1.00 96.44 86 TYR A O 1
ATOM 727 N N . LYS A 1 87 ? 6.260 1.899 0.652 1.00 95.31 87 LYS A N 1
ATOM 728 C CA . LYS A 1 87 ? 7.527 1.746 1.386 1.00 95.31 87 LYS A CA 1
ATOM 729 C C . LYS A 1 87 ? 8.590 1.021 0.554 1.00 95.31 87 LYS A C 1
ATOM 731 O O . LYS A 1 87 ? 9.751 1.426 0.575 1.00 95.31 87 LYS A O 1
ATOM 736 N N . GLN A 1 88 ? 8.219 -0.042 -0.159 1.00 95.75 88 GLN A N 1
ATOM 737 C CA . GLN A 1 88 ? 9.153 -0.785 -1.003 1.00 95.75 88 GLN A CA 1
ATOM 738 C C . GLN A 1 88 ? 9.574 0.028 -2.232 1.00 95.75 88 GLN A C 1
ATOM 740 O O . GLN A 1 88 ? 10.757 0.025 -2.561 1.00 95.75 88 GLN A O 1
ATOM 745 N N . SER A 1 89 ? 8.666 0.774 -2.872 1.00 94.25 89 SER A N 1
ATOM 746 C CA . SER A 1 89 ? 9.006 1.593 -4.044 1.00 94.25 89 SER A CA 1
ATOM 747 C C . SER A 1 89 ? 9.980 2.724 -3.707 1.00 94.25 89 SER A C 1
ATOM 749 O O . SER A 1 89 ? 10.930 2.967 -4.455 1.00 94.25 89 SER A O 1
ATOM 751 N N . GLN A 1 90 ? 9.843 3.337 -2.528 1.00 91.88 90 GLN A N 1
ATOM 752 C CA . GLN A 1 90 ? 10.745 4.396 -2.063 1.00 91.88 90 GLN A CA 1
ATOM 753 C C . GLN A 1 90 ? 12.213 3.957 -1.961 1.00 91.88 90 GLN A C 1
ATOM 755 O O . GLN A 1 90 ? 13.103 4.785 -2.146 1.00 91.88 90 GLN A O 1
ATOM 760 N N . LYS A 1 91 ? 12.490 2.666 -1.740 1.00 89.81 91 LYS A N 1
ATOM 761 C CA . LYS A 1 91 ? 13.865 2.135 -1.708 1.00 89.81 91 LYS A CA 1
ATOM 762 C C . LYS A 1 91 ? 14.572 2.227 -3.065 1.00 89.81 91 LYS A C 1
ATOM 764 O O . LYS A 1 91 ? 15.799 2.261 -3.105 1.00 89.81 91 LYS A O 1
ATOM 769 N N . PHE A 1 92 ? 13.812 2.277 -4.161 1.00 86.44 92 PHE A N 1
ATOM 770 C CA . PHE A 1 92 ? 14.330 2.216 -5.531 1.00 86.44 92 PHE A CA 1
ATOM 771 C C . PHE A 1 92 ? 14.137 3.507 -6.331 1.00 86.44 92 PHE A C 1
ATOM 773 O O . PHE A 1 92 ? 14.774 3.673 -7.370 1.00 86.44 92 PHE A O 1
ATOM 780 N N . ASN A 1 93 ? 13.321 4.447 -5.848 1.00 80.25 93 ASN A N 1
ATOM 781 C CA . ASN A 1 93 ? 13.010 5.703 -6.546 1.00 80.25 93 ASN A CA 1
ATOM 782 C C . ASN A 1 93 ? 14.234 6.617 -6.789 1.00 80.25 93 ASN A C 1
ATOM 784 O O . ASN A 1 93 ? 14.149 7.558 -7.572 1.00 80.25 93 ASN A O 1
ATOM 788 N N . HIS A 1 94 ? 15.394 6.308 -6.197 1.00 74.25 94 HIS A N 1
ATOM 789 C CA . HIS A 1 94 ? 16.678 6.972 -6.468 1.00 74.25 94 HIS A CA 1
ATOM 790 C C . HIS A 1 94 ? 17.679 6.115 -7.269 1.00 74.25 94 HIS A C 1
ATOM 792 O O . HIS A 1 94 ? 18.796 6.555 -7.543 1.00 74.25 94 HIS A O 1
ATOM 798 N N . SER A 1 95 ? 17.313 4.887 -7.649 1.00 73.69 95 SER A N 1
ATOM 799 C CA . SER A 1 95 ? 18.209 3.934 -8.318 1.00 73.69 95 SER A CA 1
ATOM 800 C C . SER A 1 95 ? 18.347 4.165 -9.824 1.00 73.69 95 SER A C 1
ATOM 802 O O . SER A 1 95 ? 19.307 3.687 -10.431 1.00 73.69 95 SER A O 1
ATOM 804 N N . VAL A 1 96 ? 17.407 4.885 -10.439 1.00 74.25 96 VAL A N 1
ATOM 805 C CA . VAL A 1 96 ? 17.417 5.200 -11.870 1.00 74.25 96 VAL A CA 1
ATOM 806 C C . VAL A 1 96 ? 17.487 6.712 -12.037 1.00 74.25 96 VAL A C 1
ATOM 808 O O . VAL A 1 96 ? 16.623 7.437 -11.561 1.00 74.25 96 VAL A O 1
ATOM 811 N N . LYS A 1 97 ? 18.539 7.190 -12.706 1.00 76.31 97 LYS A N 1
ATOM 812 C CA . LYS A 1 97 ? 18.728 8.613 -13.013 1.00 76.31 97 LYS A CA 1
ATOM 813 C C . LYS A 1 97 ? 18.149 8.937 -14.389 1.00 76.31 97 LYS A C 1
ATOM 815 O O . LYS A 1 97 ? 18.210 8.111 -15.298 1.00 76.31 97 LYS A O 1
ATOM 820 N N . GLY A 1 98 ? 17.641 10.154 -14.550 1.00 74.56 98 GLY A N 1
ATOM 821 C CA . GLY A 1 98 ? 17.136 10.657 -15.822 1.00 74.56 98 GLY A CA 1
ATOM 822 C C . GLY A 1 98 ? 16.406 11.986 -15.664 1.00 74.56 98 GLY A C 1
ATOM 823 O O . GLY A 1 98 ? 16.481 12.635 -14.623 1.00 74.56 98 GLY A O 1
ATOM 824 N N . THR A 1 99 ? 15.716 12.399 -16.719 1.00 74.62 99 THR A N 1
ATOM 825 C CA . THR A 1 99 ? 14.939 13.639 -16.771 1.00 74.62 99 THR A CA 1
ATOM 826 C C . THR A 1 99 ? 13.525 13.444 -16.206 1.00 74.62 99 THR A C 1
ATOM 828 O O . THR A 1 99 ? 12.922 12.387 -16.395 1.00 74.62 99 THR A O 1
ATOM 831 N N . GLY A 1 100 ? 12.974 14.469 -15.549 1.00 78.06 100 GLY A N 1
ATOM 832 C CA . GLY A 1 100 ? 11.587 14.469 -15.074 1.00 78.06 100 GLY A CA 1
ATOM 833 C C . GLY A 1 100 ? 11.341 13.424 -13.986 1.00 78.06 100 GLY A C 1
ATOM 834 O O . GLY A 1 100 ? 12.070 13.369 -13.001 1.00 78.06 100 GLY A O 1
ATOM 835 N N . THR A 1 101 ? 10.328 12.579 -14.180 1.00 77.88 101 THR A N 1
ATOM 836 C CA . THR A 1 101 ? 9.933 11.518 -13.232 1.00 77.88 101 THR A CA 1
ATOM 837 C C . THR A 1 101 ? 10.697 10.204 -13.432 1.00 77.88 101 THR A C 1
ATOM 839 O O . THR A 1 101 ? 10.293 9.172 -12.902 1.00 77.88 101 THR A O 1
ATOM 842 N N . SER A 1 102 ? 11.786 10.214 -14.209 1.00 78.56 102 SER A N 1
ATOM 843 C CA . SER A 1 102 ? 12.550 9.017 -14.586 1.00 78.56 102 SER A CA 1
ATOM 844 C C . SER A 1 102 ? 12.835 8.098 -13.400 1.00 78.56 102 SER A C 1
ATOM 846 O O . SER A 1 102 ? 13.552 8.473 -12.478 1.00 78.56 102 SER A O 1
ATOM 848 N N . GLY A 1 103 ? 12.316 6.872 -13.462 1.00 82.00 103 GLY A N 1
ATOM 849 C CA . GLY A 1 103 ? 12.573 5.858 -12.444 1.00 82.00 103 GLY A CA 1
ATOM 850 C C . GLY A 1 103 ? 11.632 5.869 -11.249 1.00 82.00 103 GLY A C 1
ATOM 851 O O . GLY A 1 103 ? 11.709 4.946 -10.443 1.00 82.00 103 GLY A O 1
ATOM 852 N N . LEU A 1 104 ? 10.743 6.859 -11.137 1.00 91.00 104 LEU A N 1
ATOM 853 C CA . LEU A 1 104 ? 9.794 6.930 -10.034 1.00 91.00 104 LEU A CA 1
ATOM 854 C C . LEU A 1 104 ? 8.703 5.874 -10.197 1.00 91.00 104 LEU A C 1
ATOM 856 O O . LEU A 1 104 ? 8.022 5.826 -11.219 1.00 91.00 104 LEU A O 1
ATOM 860 N N . ILE A 1 105 ? 8.512 5.068 -9.162 1.00 95.19 105 ILE A N 1
ATOM 861 C CA . ILE A 1 105 ? 7.388 4.157 -8.987 1.00 95.19 105 ILE A CA 1
ATOM 862 C C . ILE A 1 105 ? 6.541 4.707 -7.843 1.00 95.19 105 ILE A C 1
ATOM 864 O O . ILE A 1 105 ? 6.990 4.808 -6.695 1.00 95.19 105 ILE A O 1
ATOM 868 N N . MET A 1 106 ? 5.307 5.069 -8.167 1.00 93.94 106 MET A N 1
ATOM 869 C CA . MET A 1 106 ? 4.385 5.727 -7.250 1.00 93.94 106 MET A CA 1
ATOM 870 C C . MET A 1 106 ? 3.104 4.919 -7.121 1.00 93.94 106 MET A C 1
ATOM 872 O O . MET A 1 106 ? 2.627 4.324 -8.080 1.00 93.94 106 MET A O 1
ATOM 876 N N . ILE A 1 107 ? 2.521 4.935 -5.935 1.00 96.19 107 ILE A N 1
ATOM 877 C CA . ILE A 1 107 ? 1.180 4.429 -5.661 1.00 96.19 107 ILE A CA 1
ATOM 878 C C . ILE A 1 107 ? 0.447 5.501 -4.858 1.00 96.19 107 ILE A C 1
ATOM 880 O O . ILE A 1 107 ? 1.096 6.335 -4.220 1.00 96.19 107 ILE A O 1
ATOM 884 N N . ASP A 1 108 ? -0.883 5.488 -4.904 1.00 92.56 108 ASP A N 1
ATOM 885 C CA . ASP A 1 108 ? -1.701 6.359 -4.062 1.00 92.56 108 ASP A CA 1
ATOM 886 C C . ASP A 1 108 ? -1.268 6.256 -2.590 1.00 92.56 108 ASP A C 1
ATOM 888 O O . ASP A 1 108 ? -1.004 5.164 -2.074 1.00 92.56 108 ASP A O 1
ATOM 892 N N . ARG A 1 109 ? -1.147 7.405 -1.924 1.00 86.00 109 ARG A N 1
ATOM 893 C CA . ARG A 1 109 ? -0.555 7.500 -0.589 1.00 86.00 109 ARG A CA 1
ATOM 894 C C . ARG A 1 109 ? -1.655 7.580 0.456 1.00 86.00 109 ARG A C 1
ATOM 896 O O . ARG A 1 109 ? -2.422 8.536 0.492 1.00 86.00 109 ARG A O 1
ATOM 903 N N . CYS A 1 110 ? -1.670 6.618 1.371 1.00 87.25 110 CYS A N 1
ATOM 904 C CA . CYS A 1 110 ? -2.591 6.648 2.499 1.00 87.25 110 CYS A CA 1
ATOM 905 C C . CYS A 1 110 ? -2.220 7.749 3.513 1.00 87.25 110 CYS A C 1
ATOM 907 O O . CYS A 1 110 ? -1.043 7.908 3.859 1.00 87.25 110 CYS A O 1
ATOM 909 N N . GLY A 1 111 ? -3.235 8.443 4.039 1.00 88.56 111 GLY A N 1
ATOM 910 C CA . GLY A 1 111 ? -3.129 9.281 5.234 1.00 88.56 111 GLY A CA 1
ATOM 911 C C . GLY A 1 111 ? -3.058 8.451 6.521 1.00 88.56 111 GLY A C 1
ATOM 912 O O . GLY A 1 111 ? -2.634 7.290 6.504 1.00 88.56 111 GLY A O 1
ATOM 913 N N . GLN A 1 112 ? -3.457 9.025 7.657 1.00 88.00 112 GLN A N 1
ATOM 914 C CA . GLN A 1 112 ? -3.547 8.274 8.925 1.00 88.00 112 GLN A CA 1
ATOM 915 C C . GLN A 1 112 ? -4.763 7.334 8.949 1.00 88.00 112 GLN A C 1
ATOM 917 O O . GLN A 1 112 ? -4.787 6.341 9.669 1.00 88.00 112 GLN A O 1
ATOM 922 N N . GLU A 1 113 ? -5.758 7.626 8.124 1.00 89.81 113 GLU A N 1
ATOM 923 C CA . GLU A 1 113 ? -7.014 6.910 8.013 1.00 89.81 113 GLU A CA 1
ATOM 924 C C . GLU A 1 113 ? -6.928 5.651 7.130 1.00 89.81 113 GLU A C 1
ATOM 926 O O . GLU A 1 113 ? -6.303 5.633 6.060 1.00 89.81 113 GLU A O 1
ATOM 931 N N . MET A 1 114 ? -7.631 4.599 7.561 1.00 93.25 114 MET A N 1
ATOM 932 C CA . MET A 1 114 ? -7.871 3.391 6.769 1.00 93.25 114 MET A CA 1
ATOM 933 C C . MET A 1 114 ? -9.177 3.548 5.984 1.00 93.25 114 MET A C 1
ATOM 935 O O . MET A 1 114 ? -10.264 3.434 6.552 1.00 93.25 114 MET A O 1
ATOM 939 N N . LEU A 1 115 ? -9.070 3.805 4.679 1.00 92.00 115 LEU A N 1
ATOM 940 C CA . LEU A 1 115 ? -10.211 3.969 3.776 1.00 92.00 115 LEU A CA 1
ATOM 941 C C . LEU A 1 115 ? -10.203 2.916 2.675 1.00 92.00 115 LEU A C 1
ATOM 943 O O . LEU A 1 115 ? -9.154 2.424 2.255 1.00 92.00 115 LEU A O 1
ATOM 947 N N . GLU A 1 116 ? -11.396 2.627 2.166 1.00 93.38 116 GLU A N 1
ATOM 948 C CA . GLU A 1 116 ? -11.570 1.883 0.925 1.00 93.38 116 GLU A CA 1
ATOM 949 C C . GLU A 1 116 ? -11.013 2.718 -0.241 1.00 93.38 116 GLU A C 1
ATOM 951 O O . GLU A 1 116 ? -11.468 3.833 -0.494 1.00 93.38 116 GLU A O 1
ATOM 956 N N . ARG A 1 117 ? -9.988 2.197 -0.926 1.00 94.06 117 ARG A N 1
ATOM 957 C CA . ARG A 1 117 ? -9.277 2.879 -2.019 1.00 94.06 117 ARG A CA 1
ATOM 958 C C . ARG A 1 117 ? -9.143 1.960 -3.225 1.00 94.06 117 ARG A C 1
ATOM 960 O O . ARG A 1 117 ? -9.259 0.743 -3.121 1.00 94.06 117 ARG A O 1
ATOM 967 N N . THR A 1 118 ? -8.848 2.553 -4.379 1.00 96.00 118 THR A N 1
ATOM 968 C CA . THR A 1 118 ? -8.653 1.793 -5.626 1.00 96.00 118 THR A CA 1
ATOM 969 C C . THR A 1 118 ? -7.201 1.399 -5.897 1.00 96.00 118 THR A C 1
ATOM 971 O O . THR A 1 118 ? -6.941 0.704 -6.875 1.00 96.00 118 THR A O 1
ATOM 974 N N . ALA A 1 119 ? -6.269 1.814 -5.034 1.00 97.12 119 ALA A N 1
ATOM 975 C CA . ALA A 1 119 ? -4.841 1.533 -5.155 1.00 97.12 119 ALA A CA 1
ATOM 976 C C . ALA A 1 119 ? -4.531 0.034 -5.078 1.00 97.12 119 ALA A C 1
ATOM 978 O O . ALA A 1 119 ? -3.817 -0.492 -5.924 1.00 97.12 119 ALA A O 1
ATOM 979 N N . VAL A 1 120 ? -5.118 -0.662 -4.101 1.00 98.19 120 VAL A N 1
ATOM 980 C CA . VAL A 1 120 ? -5.059 -2.121 -3.979 1.00 98.19 120 VAL A CA 1
ATOM 981 C C . VAL A 1 120 ? -6.471 -2.655 -3.790 1.00 98.19 120 VAL A C 1
ATOM 983 O O . VAL A 1 120 ? -7.119 -2.410 -2.774 1.00 98.19 120 VAL A O 1
ATOM 986 N N . LEU A 1 121 ? -6.949 -3.410 -4.772 1.00 97.50 121 LEU A N 1
ATOM 987 C CA . LEU A 1 121 ? -8.277 -4.008 -4.790 1.00 97.50 121 LEU A CA 1
ATOM 988 C C . LEU A 1 121 ? -8.162 -5.520 -4.622 1.00 97.50 121 LEU A C 1
ATOM 990 O O . LEU A 1 121 ? -7.634 -6.211 -5.493 1.00 97.50 121 LEU A O 1
ATOM 994 N N . ILE A 1 122 ? -8.703 -6.039 -3.523 1.00 97.19 122 ILE A N 1
ATOM 995 C CA . ILE A 1 122 ? -8.787 -7.479 -3.266 1.00 97.19 122 ILE A CA 1
ATOM 996 C C . ILE A 1 122 ? -10.152 -7.969 -3.747 1.00 97.19 122 ILE A C 1
ATOM 998 O O . ILE A 1 122 ? -11.181 -7.706 -3.119 1.00 97.19 122 ILE A O 1
ATOM 1002 N N . LYS A 1 123 ? -10.154 -8.667 -4.883 1.00 94.19 123 LYS A N 1
ATOM 1003 C CA . LYS A 1 123 ? -11.333 -9.322 -5.463 1.00 94.19 123 LYS A CA 1
ATOM 1004 C C . LYS A 1 123 ? -11.404 -10.774 -4.984 1.00 94.19 123 LYS A C 1
ATOM 1006 O O . LYS A 1 123 ? -10.573 -11.228 -4.195 1.00 94.19 123 LYS A O 1
ATOM 1011 N N . ASP A 1 124 ? -12.401 -11.520 -5.445 1.00 89.56 124 ASP A N 1
ATOM 1012 C CA . ASP A 1 124 ? -12.596 -12.891 -4.965 1.00 89.56 124 ASP A CA 1
ATOM 1013 C C . ASP A 1 124 ? -11.484 -13.846 -5.421 1.00 89.56 124 ASP A C 1
ATOM 1015 O O . ASP A 1 124 ? -11.018 -14.625 -4.596 1.00 89.56 124 ASP A O 1
ATOM 1019 N N . ASN A 1 125 ? -10.960 -13.688 -6.646 1.00 92.44 125 ASN A N 1
ATOM 1020 C CA . ASN A 1 125 ? -9.906 -14.564 -7.197 1.00 92.44 125 ASN A CA 1
ATOM 1021 C C . ASN A 1 125 ? -8.548 -13.868 -7.401 1.00 92.44 125 ASN A C 1
ATOM 1023 O O . ASN A 1 125 ? -7.525 -14.523 -7.547 1.00 92.44 125 ASN A O 1
ATOM 1027 N N . GLN A 1 126 ? -8.500 -12.534 -7.403 1.00 96.00 126 GLN A N 1
ATOM 1028 C CA . GLN A 1 126 ? -7.275 -11.796 -7.729 1.00 96.00 126 GLN A CA 1
ATOM 1029 C C . GLN A 1 126 ? -7.093 -10.550 -6.866 1.00 96.00 126 GLN A C 1
ATOM 1031 O O . GLN A 1 126 ? -8.060 -9.977 -6.359 1.00 96.00 126 GLN A O 1
ATOM 1036 N N . ILE A 1 127 ? -5.852 -10.093 -6.766 1.00 98.00 127 ILE A N 1
ATOM 1037 C CA . ILE A 1 127 ? -5.485 -8.784 -6.237 1.00 98.00 127 ILE A CA 1
ATOM 1038 C C . ILE A 1 127 ? -5.061 -7.907 -7.414 1.00 98.00 127 ILE A C 1
ATOM 1040 O O . ILE A 1 127 ? -4.290 -8.322 -8.280 1.00 98.00 127 ILE A O 1
ATOM 1044 N N . GLU A 1 128 ? -5.601 -6.695 -7.464 1.00 98.50 128 GLU A N 1
ATOM 1045 C CA . GLU A 1 128 ? -5.261 -5.678 -8.453 1.00 98.50 128 GLU A CA 1
ATOM 1046 C C . GLU A 1 128 ? -4.553 -4.516 -7.757 1.00 98.50 128 GLU A C 1
ATOM 1048 O O . GLU A 1 128 ? -5.117 -3.914 -6.847 1.00 98.50 128 GLU A O 1
ATOM 1053 N N . VAL A 1 129 ? -3.337 -4.192 -8.192 1.00 98.50 129 VAL A N 1
ATOM 1054 C CA . VAL A 1 129 ? -2.558 -3.052 -7.685 1.00 98.50 129 VAL A CA 1
ATOM 1055 C C . VAL A 1 129 ? -2.450 -2.012 -8.783 1.00 98.50 129 VAL A C 1
ATOM 1057 O O . VAL A 1 129 ? -2.012 -2.340 -9.881 1.00 98.50 129 VAL A O 1
ATOM 1060 N N . ARG A 1 130 ? -2.837 -0.769 -8.506 1.00 98.56 130 ARG A N 1
ATOM 1061 C CA . ARG A 1 130 ? -2.779 0.363 -9.435 1.00 98.56 130 ARG A CA 1
ATOM 1062 C C . ARG A 1 130 ? -1.675 1.307 -9.004 1.00 98.56 130 ARG A C 1
ATOM 1064 O O . ARG A 1 130 ? -1.656 1.752 -7.863 1.00 98.56 130 ARG A O 1
ATOM 1071 N N . PHE A 1 131 ? -0.770 1.606 -9.919 1.00 98.19 131 PHE A N 1
ATOM 1072 C CA . PHE A 1 131 ? 0.425 2.384 -9.633 1.00 98.19 131 PHE A CA 1
ATOM 1073 C C . PHE A 1 131 ? 0.859 3.135 -10.890 1.00 98.19 131 PHE A C 1
ATOM 1075 O O . PHE A 1 131 ? 0.333 2.925 -11.988 1.00 98.19 131 PHE A O 1
ATOM 1082 N N . GLU A 1 132 ? 1.818 4.029 -10.724 1.00 97.75 132 GLU A N 1
ATOM 1083 C CA . GLU A 1 132 ? 2.356 4.837 -11.800 1.00 97.75 132 GLU A CA 1
ATOM 1084 C C . GLU A 1 132 ? 3.871 4.673 -11.892 1.00 97.75 132 GLU A C 1
ATOM 1086 O O . GLU A 1 132 ? 4.553 4.475 -10.885 1.00 97.75 132 GLU A O 1
ATOM 1091 N N . VAL A 1 133 ? 4.396 4.751 -13.114 1.00 97.06 133 VAL A N 1
ATOM 1092 C CA . VAL A 1 133 ? 5.829 4.645 -13.399 1.00 97.06 133 VAL A CA 1
ATOM 1093 C C . VAL A 1 133 ? 6.268 5.797 -14.290 1.00 97.06 133 VAL A C 1
ATOM 1095 O O . VAL A 1 133 ? 5.772 5.965 -15.410 1.00 97.06 133 VAL A O 1
ATOM 1098 N N . GLY A 1 134 ? 7.238 6.570 -13.817 1.00 96.19 134 GLY A N 1
ATOM 1099 C CA . GLY A 1 134 ? 7.956 7.538 -14.628 1.00 96.19 134 GLY A CA 1
ATOM 1100 C C . GLY A 1 134 ? 8.965 6.826 -15.526 1.00 96.19 134 GLY A C 1
ATOM 1101 O O . GLY A 1 134 ? 9.987 6.307 -15.071 1.00 96.19 134 GLY A O 1
ATOM 1102 N N . LEU A 1 135 ? 8.664 6.769 -16.822 1.00 96.31 135 LEU A N 1
ATOM 1103 C CA . LEU A 1 135 ? 9.489 6.069 -17.801 1.00 96.31 135 LEU A CA 1
ATOM 1104 C C . LEU A 1 135 ? 10.817 6.818 -18.034 1.00 96.31 135 LEU A C 1
ATOM 1106 O O . LEU A 1 135 ? 10.790 8.003 -18.375 1.00 96.31 135 LEU A O 1
ATOM 1110 N N . PRO A 1 136 ? 11.976 6.147 -17.889 1.00 95.00 136 PRO A N 1
ATOM 1111 C CA . PRO A 1 136 ? 13.287 6.783 -17.983 1.00 95.00 136 PRO A CA 1
ATOM 1112 C C . PRO A 1 136 ? 13.591 7.438 -19.333 1.00 95.00 136 PRO A C 1
ATOM 1114 O O . PRO A 1 136 ? 13.383 6.838 -20.396 1.00 95.00 136 PRO A O 1
ATOM 1117 N N . ALA A 1 137 ? 14.170 8.637 -19.287 1.00 94.94 137 ALA A N 1
ATOM 1118 C CA . ALA A 1 137 ? 14.647 9.356 -20.464 1.00 94.94 137 ALA A CA 1
ATOM 1119 C C . ALA A 1 137 ? 15.850 10.267 -20.168 1.00 94.94 137 ALA A C 1
ATOM 1121 O O . ALA A 1 137 ? 16.038 10.730 -19.043 1.00 94.94 137 ALA A O 1
ATOM 1122 N N . ALA A 1 138 ? 16.639 10.550 -21.207 1.00 94.44 138 ALA A N 1
ATOM 1123 C CA . ALA A 1 138 ? 17.656 11.600 -21.230 1.00 94.44 138 ALA A CA 1
ATOM 1124 C C . ALA A 1 138 ? 17.197 12.694 -22.203 1.00 94.44 138 ALA A C 1
ATOM 1126 O O . ALA A 1 138 ? 17.219 12.511 -23.427 1.00 94.44 138 ALA A O 1
ATOM 1127 N N . GLY A 1 139 ? 16.685 13.805 -21.666 1.00 91.94 139 GLY A N 1
ATOM 1128 C CA . GLY A 1 139 ? 15.886 14.738 -22.458 1.00 91.94 139 GLY A CA 1
ATOM 1129 C C . GLY A 1 139 ? 14.681 14.004 -23.052 1.00 91.94 139 GLY A C 1
ATOM 1130 O O . GLY A 1 139 ? 13.950 13.336 -22.332 1.00 91.94 139 GLY A O 1
ATOM 1131 N N . ARG A 1 140 ? 14.494 14.062 -24.376 1.00 93.25 140 ARG A N 1
ATOM 1132 C CA . ARG A 1 140 ? 13.411 13.350 -25.090 1.00 93.25 140 ARG A CA 1
ATOM 1133 C C . ARG A 1 140 ? 13.846 12.021 -25.722 1.00 93.25 140 ARG A C 1
ATOM 1135 O O . ARG A 1 140 ? 13.161 11.522 -26.617 1.00 93.25 140 ARG A O 1
ATOM 1142 N N . ARG A 1 141 ? 14.979 11.456 -25.297 1.00 96.50 141 ARG A N 1
ATOM 1143 C CA . ARG A 1 141 ? 15.463 10.151 -25.772 1.00 96.50 141 ARG A CA 1
ATOM 1144 C C . ARG A 1 141 ? 15.195 9.075 -24.732 1.00 96.50 141 ARG A C 1
ATOM 1146 O O . ARG A 1 141 ? 15.442 9.286 -23.547 1.00 96.50 141 ARG A O 1
ATOM 1153 N N . ILE A 1 142 ? 14.687 7.936 -25.181 1.00 97.44 142 ILE A N 1
ATOM 1154 C CA . ILE A 1 142 ? 14.341 6.798 -24.329 1.00 97.44 142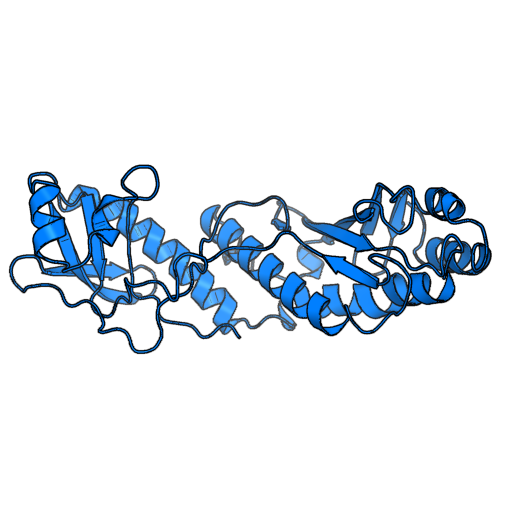 ILE A CA 1
ATOM 1155 C C . ILE A 1 142 ? 15.606 6.200 -23.704 1.00 97.44 142 ILE A C 1
ATOM 1157 O O . ILE A 1 142 ? 16.563 5.907 -24.415 1.00 97.44 142 ILE A O 1
ATOM 1161 N N . LEU A 1 143 ? 15.585 5.968 -22.388 1.00 97.44 143 LEU A N 1
ATOM 1162 C CA . LEU A 1 143 ? 16.566 5.123 -21.699 1.00 97.44 143 LEU A CA 1
ATOM 1163 C C . LEU A 1 143 ? 15.973 3.716 -21.536 1.00 97.44 143 LEU A C 1
ATOM 1165 O O . LEU A 1 143 ? 15.535 3.317 -20.457 1.00 97.44 143 LEU A O 1
ATOM 1169 N N . GLY A 1 144 ? 15.935 2.969 -22.635 1.00 97.31 144 GLY A N 1
ATOM 1170 C CA . GLY A 1 144 ? 15.305 1.656 -22.749 1.00 97.31 144 GLY A CA 1
ATOM 1171 C C . GLY A 1 144 ? 15.964 0.604 -21.862 1.00 97.31 144 GLY A C 1
ATOM 1172 O O . GLY A 1 144 ? 15.267 -0.193 -21.235 1.00 97.31 144 GLY A O 1
ATOM 1173 N N . LYS A 1 145 ? 17.293 0.652 -21.704 1.00 96.44 145 LYS A N 1
ATOM 1174 C CA . LYS A 1 145 ? 18.013 -0.217 -20.749 1.00 96.44 145 LYS A CA 1
ATOM 1175 C C . LYS A 1 145 ? 17.606 0.053 -19.299 1.00 96.44 145 LYS A C 1
ATOM 1177 O O . LYS A 1 145 ? 17.392 -0.884 -18.531 1.00 96.44 145 LYS A O 1
ATOM 1182 N N . ALA A 1 146 ? 17.454 1.326 -18.931 1.00 95.81 146 ALA A N 1
ATOM 1183 C CA . ALA A 1 146 ? 17.007 1.715 -17.595 1.00 95.81 146 ALA A CA 1
ATOM 1184 C C . ALA A 1 146 ? 15.539 1.329 -17.361 1.00 95.81 146 ALA A C 1
ATOM 1186 O O . ALA A 1 146 ? 15.207 0.794 -16.307 1.00 95.81 146 ALA A O 1
ATOM 1187 N N . ALA A 1 147 ? 14.675 1.523 -18.360 1.00 97.06 147 ALA A N 1
ATOM 1188 C CA . ALA A 1 147 ? 13.293 1.060 -18.311 1.00 97.06 147 ALA A CA 1
ATOM 1189 C C . ALA A 1 147 ? 13.215 -0.463 -18.158 1.00 97.06 147 ALA A C 1
ATOM 1191 O O . ALA A 1 147 ? 12.446 -0.962 -17.343 1.00 97.06 147 ALA A O 1
ATOM 1192 N N . ASN A 1 148 ? 14.048 -1.212 -18.886 1.00 97.25 148 ASN A N 1
ATOM 1193 C CA . ASN A 1 148 ? 14.112 -2.661 -18.750 1.00 97.25 148 ASN A CA 1
ATOM 1194 C C . ASN A 1 148 ? 14.469 -3.079 -17.318 1.00 97.25 148 ASN A C 1
ATOM 1196 O O . ASN A 1 148 ? 13.785 -3.928 -16.759 1.00 97.25 148 ASN A O 1
ATOM 1200 N N . ARG A 1 149 ? 15.466 -2.436 -16.698 1.00 95.69 149 ARG A N 1
ATOM 1201 C CA . ARG A 1 149 ? 15.828 -2.678 -15.292 1.00 95.69 149 ARG A CA 1
ATOM 1202 C C . ARG A 1 149 ? 14.651 -2.446 -14.336 1.00 95.69 149 ARG A C 1
ATOM 1204 O O . ARG A 1 149 ? 14.463 -3.210 -13.393 1.00 95.69 149 ARG A O 1
ATOM 1211 N N . ILE A 1 150 ? 13.827 -1.424 -14.587 1.00 96.19 150 ILE A N 1
ATOM 1212 C CA . ILE A 1 150 ? 12.619 -1.174 -13.785 1.00 96.19 150 ILE A CA 1
ATOM 1213 C C . ILE A 1 150 ? 11.666 -2.368 -13.854 1.00 96.19 150 ILE A C 1
ATOM 1215 O O . ILE A 1 150 ? 11.242 -2.862 -12.816 1.00 96.19 150 ILE A O 1
ATOM 1219 N N . PHE A 1 151 ? 11.339 -2.847 -15.055 1.00 97.12 151 PHE A N 1
ATOM 1220 C CA . PHE A 1 151 ? 10.333 -3.901 -15.219 1.00 97.12 151 PHE A CA 1
ATOM 1221 C C . PHE A 1 151 ? 10.837 -5.310 -14.911 1.00 97.12 151 PHE A C 1
ATOM 1223 O O . PHE A 1 151 ? 10.042 -6.138 -14.479 1.00 97.12 151 PHE A O 1
ATOM 1230 N N . GLN A 1 152 ? 12.111 -5.600 -15.172 1.00 95.62 152 GLN A N 1
ATOM 1231 C CA . GLN A 1 152 ? 12.666 -6.950 -15.041 1.00 95.62 152 GLN A CA 1
ATOM 1232 C C . GLN A 1 152 ? 13.279 -7.218 -13.670 1.00 95.62 152 GLN A C 1
ATOM 1234 O O . GLN A 1 152 ? 13.254 -8.361 -13.224 1.00 95.62 152 GLN A O 1
ATOM 1239 N N . ASP A 1 153 ? 13.774 -6.179 -12.992 1.00 94.31 153 ASP A N 1
ATOM 1240 C CA . ASP A 1 153 ? 14.537 -6.357 -11.756 1.00 94.31 153 ASP A CA 1
ATOM 1241 C C . ASP A 1 153 ? 13.829 -5.685 -10.572 1.00 94.31 153 ASP A C 1
ATOM 1243 O O . ASP A 1 153 ? 13.514 -6.328 -9.574 1.00 94.31 153 ASP A O 1
ATOM 1247 N N . ILE A 1 154 ? 13.522 -4.389 -10.691 1.00 95.62 154 ILE A N 1
ATOM 1248 C CA . ILE A 1 154 ? 13.010 -3.585 -9.568 1.00 95.62 154 ILE A CA 1
ATOM 1249 C C . ILE A 1 154 ? 11.546 -3.915 -9.251 1.00 95.62 154 ILE A C 1
ATOM 1251 O O . ILE A 1 154 ? 11.197 -4.174 -8.101 1.00 95.62 154 ILE A O 1
ATOM 1255 N N . LEU A 1 155 ? 10.671 -3.895 -10.258 1.00 96.75 155 LEU A N 1
ATOM 1256 C CA . LEU A 1 155 ? 9.235 -4.092 -10.072 1.00 96.75 155 LEU A CA 1
ATOM 1257 C C . LEU A 1 155 ? 8.893 -5.498 -9.540 1.00 96.75 155 LEU A C 1
ATOM 1259 O O . LEU A 1 155 ? 8.091 -5.570 -8.607 1.00 96.75 155 LEU A O 1
ATOM 1263 N N . PRO A 1 156 ? 9.494 -6.601 -10.036 1.00 96.44 156 PRO A N 1
ATOM 1264 C CA . PRO A 1 156 ? 9.287 -7.923 -9.448 1.00 96.44 156 PRO A CA 1
ATOM 1265 C C . PRO A 1 156 ? 9.695 -7.994 -7.973 1.00 96.44 156 PRO A C 1
ATOM 1267 O O . PRO A 1 156 ? 8.956 -8.567 -7.174 1.00 96.44 156 PRO A O 1
ATOM 1270 N N . GLU A 1 157 ? 10.815 -7.371 -7.589 1.00 96.25 157 GLU A N 1
ATOM 1271 C CA . GLU A 1 157 ? 11.258 -7.347 -6.190 1.00 96.25 157 GLU A CA 1
ATOM 1272 C C . GLU A 1 157 ? 10.295 -6.544 -5.306 1.00 96.25 157 GLU A C 1
ATOM 1274 O O . GLU A 1 157 ? 9.904 -7.013 -4.237 1.00 96.25 157 GLU A O 1
ATOM 1279 N N . ILE A 1 158 ? 9.828 -5.378 -5.772 1.00 97.06 158 ILE A N 1
ATOM 1280 C CA . ILE A 1 158 ? 8.793 -4.605 -5.070 1.00 97.06 158 ILE A CA 1
ATOM 1281 C C . ILE A 1 158 ? 7.541 -5.459 -4.879 1.00 97.06 158 ILE A C 1
ATOM 1283 O O . ILE A 1 158 ? 7.063 -5.565 -3.758 1.00 97.06 158 ILE A O 1
ATOM 1287 N N . ILE A 1 159 ? 7.023 -6.092 -5.934 1.00 97.44 159 ILE A N 1
ATOM 1288 C CA . ILE A 1 159 ? 5.811 -6.925 -5.871 1.00 97.44 159 ILE A CA 1
ATOM 1289 C C . ILE A 1 159 ? 5.977 -8.059 -4.856 1.00 97.44 159 ILE A C 1
ATOM 1291 O O . ILE A 1 159 ? 5.098 -8.273 -4.019 1.00 97.44 159 ILE A O 1
ATOM 1295 N N . LYS A 1 160 ? 7.121 -8.748 -4.888 1.00 97.00 160 LYS A N 1
ATOM 1296 C CA . LYS A 1 160 ? 7.438 -9.841 -3.969 1.00 97.00 160 LYS A CA 1
ATOM 1297 C C . LYS A 1 160 ? 7.443 -9.379 -2.512 1.00 97.00 160 LYS A C 1
ATOM 1299 O O . LYS A 1 160 ? 6.778 -9.994 -1.685 1.00 97.00 160 LYS A O 1
ATOM 1304 N N . GLN A 1 161 ? 8.143 -8.290 -2.201 1.00 97.56 161 GLN A N 1
ATOM 1305 C CA . GLN A 1 161 ? 8.251 -7.765 -0.833 1.00 97.56 161 GLN A CA 1
ATOM 1306 C C . GLN A 1 161 ? 6.977 -7.045 -0.363 1.00 97.56 161 GLN A C 1
ATOM 1308 O O . GLN A 1 161 ? 6.707 -6.958 0.836 1.00 97.56 161 GLN A O 1
ATOM 1313 N N . ALA A 1 162 ? 6.206 -6.486 -1.298 1.00 97.25 162 ALA A N 1
ATOM 1314 C CA . ALA A 1 162 ? 5.037 -5.671 -1.002 1.00 97.25 162 ALA A CA 1
ATOM 1315 C C . ALA A 1 162 ? 3.763 -6.490 -0.810 1.00 97.25 162 ALA A C 1
ATOM 1317 O O . ALA A 1 162 ? 2.926 -6.089 -0.002 1.00 97.25 162 ALA A O 1
ATOM 1318 N N . LEU A 1 163 ? 3.598 -7.577 -1.576 1.00 97.69 163 LEU A N 1
ATOM 1319 C CA . LEU A 1 163 ? 2.319 -8.277 -1.696 1.00 97.69 163 LEU A CA 1
ATOM 1320 C C . LEU A 1 163 ? 2.316 -9.659 -1.041 1.00 97.69 163 LEU A C 1
ATOM 1322 O O . LEU A 1 163 ? 1.358 -9.980 -0.347 1.00 97.69 163 LEU A O 1
ATOM 1326 N N . PHE A 1 164 ? 3.352 -10.475 -1.246 1.00 97.94 164 PHE A N 1
ATOM 1327 C CA . PHE A 1 164 ? 3.335 -11.891 -0.859 1.00 97.94 164 PHE A CA 1
ATOM 1328 C C . PHE A 1 164 ? 3.335 -12.051 0.659 1.00 97.94 164 PHE A C 1
ATOM 1330 O O . PHE A 1 164 ? 4.248 -11.568 1.329 1.00 97.94 164 PHE A O 1
ATOM 1337 N N . TYR A 1 165 ? 2.370 -12.804 1.193 1.00 97.94 165 TYR A N 1
ATOM 1338 C CA . TYR A 1 165 ? 2.113 -12.912 2.631 1.00 97.94 165 TYR A CA 1
ATOM 1339 C C . TYR A 1 165 ? 3.347 -13.321 3.446 1.00 97.94 165 TYR A C 1
ATOM 1341 O O . TYR A 1 165 ? 3.635 -12.730 4.487 1.00 97.94 165 TYR A O 1
ATOM 1349 N N . ARG A 1 166 ? 4.149 -14.257 2.923 1.00 97.38 166 ARG A N 1
ATOM 1350 C CA . ARG A 1 166 ? 5.411 -14.703 3.542 1.00 97.38 166 ARG A CA 1
ATOM 1351 C C . ARG A 1 166 ? 6.460 -13.597 3.735 1.00 97.38 166 ARG A C 1
ATOM 1353 O O . ARG A 1 166 ? 7.353 -13.760 4.557 1.00 97.38 166 ARG A O 1
ATOM 1360 N N . HIS A 1 167 ? 6.384 -12.509 2.968 1.00 97.50 167 HIS A N 1
ATOM 1361 C CA . HIS A 1 167 ? 7.298 -11.364 3.049 1.00 97.50 167 HIS A CA 1
ATOM 1362 C C . HIS A 1 167 ? 6.706 -10.185 3.833 1.00 97.50 167 HIS A C 1
ATOM 1364 O O . HIS A 1 167 ? 7.414 -9.223 4.131 1.00 97.50 167 HIS A O 1
ATOM 1370 N N . LEU A 1 168 ? 5.421 -10.246 4.190 1.00 97.69 168 LEU A N 1
ATOM 1371 C CA . LEU A 1 168 ? 4.776 -9.211 4.985 1.00 97.69 168 LEU A CA 1
ATOM 1372 C C . LEU A 1 168 ? 5.160 -9.340 6.459 1.00 97.69 168 LEU A C 1
ATOM 1374 O O . LEU A 1 168 ? 5.382 -10.432 6.980 1.00 97.69 168 LEU A O 1
ATOM 1378 N N . ASN A 1 169 ? 5.138 -8.214 7.171 1.00 97.69 169 ASN A N 1
ATOM 1379 C CA . ASN A 1 169 ? 5.119 -8.244 8.627 1.00 97.69 169 ASN A CA 1
ATOM 1380 C C . ASN A 1 169 ? 3.733 -8.725 9.090 1.00 97.69 169 ASN A C 1
ATOM 1382 O O . ASN A 1 169 ? 2.790 -7.939 9.197 1.00 97.69 169 ASN A O 1
ATO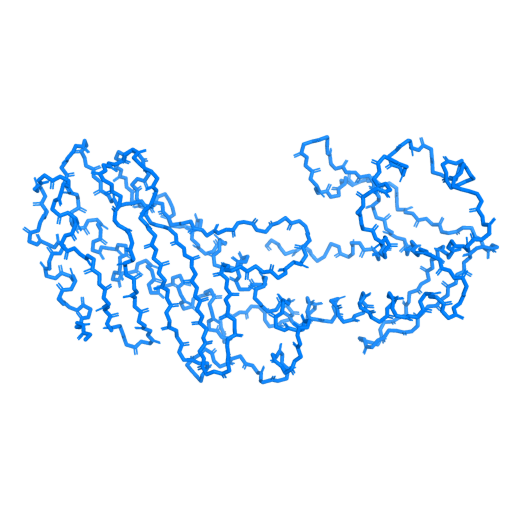M 1386 N N . GLN A 1 170 ? 3.614 -10.031 9.330 1.00 97.62 170 GLN A N 1
ATOM 1387 C CA . GLN A 1 170 ? 2.351 -10.695 9.662 1.00 97.62 170 GLN A CA 1
ATOM 1388 C C . GLN A 1 170 ? 1.760 -10.181 10.982 1.00 97.62 170 GLN A C 1
ATOM 1390 O O . GLN A 1 170 ? 0.548 -9.992 11.083 1.00 97.62 170 GLN A O 1
ATOM 1395 N N . THR A 1 171 ? 2.609 -9.875 11.968 1.00 97.62 171 THR A N 1
ATOM 1396 C CA . THR A 1 171 ? 2.195 -9.298 13.255 1.00 97.62 171 THR A CA 1
ATOM 1397 C C . THR A 1 171 ? 1.593 -7.908 13.075 1.00 97.62 171 THR A C 1
ATOM 1399 O O . THR A 1 171 ? 0.528 -7.615 13.621 1.00 97.62 171 THR A O 1
ATOM 1402 N N . ALA A 1 172 ? 2.238 -7.055 12.276 1.00 97.50 172 ALA A N 1
ATOM 1403 C CA . ALA A 1 172 ? 1.734 -5.724 11.960 1.00 97.50 172 ALA A CA 1
ATOM 1404 C C . ALA A 1 172 ? 0.414 -5.785 11.181 1.00 97.50 172 ALA A C 1
ATOM 1406 O O . ALA A 1 172 ? -0.529 -5.069 11.514 1.00 97.50 172 ALA A O 1
ATOM 1407 N N . LEU A 1 173 ? 0.327 -6.674 10.186 1.00 98.12 173 LEU A N 1
ATOM 1408 C CA . LEU A 1 173 ? -0.889 -6.878 9.403 1.00 98.12 173 LEU A CA 1
ATOM 1409 C C . LEU A 1 173 ? -2.057 -7.314 10.294 1.00 98.12 173 LEU A C 1
ATOM 1411 O O . LEU A 1 173 ? -3.130 -6.714 10.238 1.00 98.12 173 LEU A O 1
ATOM 1415 N N . ARG A 1 174 ? -1.837 -8.313 11.158 1.00 97.56 174 ARG A N 1
ATOM 1416 C CA . ARG A 1 174 ? -2.840 -8.764 12.128 1.00 97.56 174 ARG A CA 1
ATOM 1417 C C . ARG A 1 174 ? -3.274 -7.628 13.050 1.00 97.56 174 ARG A C 1
ATOM 1419 O O . ARG A 1 174 ? -4.465 -7.389 13.190 1.00 97.56 174 ARG A O 1
ATOM 1426 N N . THR A 1 175 ? -2.320 -6.874 13.592 1.00 96.81 175 THR A N 1
ATOM 1427 C CA . THR A 1 175 ? -2.609 -5.728 14.467 1.00 96.81 175 THR A CA 1
ATOM 1428 C C . THR A 1 175 ? -3.489 -4.681 13.774 1.00 96.81 175 THR A C 1
ATOM 1430 O O . THR A 1 175 ? -4.401 -4.138 14.392 1.00 96.81 175 THR A O 1
ATOM 1433 N N . GLN A 1 176 ? -3.257 -4.412 12.485 1.00 97.19 176 GLN A N 1
ATOM 1434 C CA . GLN A 1 176 ? -4.072 -3.482 11.701 1.00 97.19 176 GLN A CA 1
ATOM 1435 C C . GLN A 1 176 ? -5.492 -4.016 11.444 1.00 97.19 176 GLN A C 1
ATOM 1437 O O . GLN A 1 176 ? -6.461 -3.254 11.498 1.00 97.19 176 GLN A O 1
ATOM 1442 N N . ILE A 1 177 ? -5.630 -5.321 11.193 1.00 97.81 177 ILE A N 1
ATOM 1443 C CA . ILE A 1 177 ? -6.938 -5.976 11.055 1.00 97.81 177 ILE A CA 1
ATOM 1444 C C . ILE A 1 177 ? -7.710 -5.908 12.376 1.00 97.81 177 ILE A C 1
ATOM 1446 O O . ILE A 1 177 ? -8.874 -5.514 12.379 1.00 97.81 177 ILE A O 1
ATOM 1450 N N . ASP A 1 178 ? -7.067 -6.232 13.495 1.00 96.56 178 ASP A N 1
ATOM 1451 C CA . ASP A 1 178 ? -7.688 -6.161 14.818 1.00 96.56 178 ASP A CA 1
ATOM 1452 C C . ASP A 1 178 ? -8.141 -4.724 15.122 1.00 96.56 178 ASP A C 1
ATOM 1454 O O . ASP A 1 178 ? -9.281 -4.499 15.524 1.00 96.56 178 ASP A O 1
ATOM 1458 N N . LEU A 1 179 ? -7.306 -3.728 14.802 1.00 95.44 179 LEU A N 1
ATOM 1459 C CA . LEU A 1 179 ? -7.627 -2.313 14.993 1.00 95.44 179 LEU A CA 1
ATOM 1460 C C . LEU A 1 179 ? -8.895 -1.879 14.242 1.00 95.44 179 LEU A C 1
ATOM 1462 O O . LEU A 1 179 ? -9.745 -1.202 14.822 1.00 95.44 179 LEU A O 1
ATOM 1466 N N . ILE A 1 180 ? -9.047 -2.233 12.959 1.00 95.50 180 ILE A N 1
ATOM 1467 C CA . ILE A 1 180 ? -10.239 -1.813 12.203 1.00 95.50 180 ILE A CA 1
ATOM 1468 C C . ILE A 1 180 ? -11.512 -2.501 12.715 1.00 95.50 180 ILE A C 1
ATOM 1470 O O . ILE A 1 180 ? -12.595 -1.913 12.655 1.00 95.50 180 ILE A O 1
ATOM 1474 N N . LEU A 1 181 ? -11.393 -3.736 13.214 1.00 96.19 181 LEU A N 1
ATOM 1475 C CA . LEU A 1 181 ? -12.510 -4.496 13.774 1.00 96.19 181 LEU A CA 1
ATOM 1476 C C . LEU A 1 181 ? -12.934 -3.937 15.130 1.00 96.19 181 LEU A C 1
ATOM 1478 O O . LEU A 1 181 ? -14.127 -3.723 15.334 1.00 96.19 181 LEU A O 1
ATOM 1482 N N . ASP A 1 182 ? -11.978 -3.615 15.997 1.00 95.25 182 ASP A N 1
ATOM 1483 C CA . ASP A 1 182 ? -12.232 -2.975 17.288 1.00 95.25 182 ASP A CA 1
ATOM 1484 C C . ASP A 1 182 ? -12.909 -1.613 17.105 1.00 95.25 182 ASP A C 1
ATOM 1486 O O . ASP A 1 182 ? -13.933 -1.331 17.724 1.00 95.25 182 ASP A O 1
ATOM 1490 N N . GLN A 1 183 ? -12.403 -0.781 16.187 1.00 90.50 183 GLN A N 1
ATOM 1491 C CA . GLN A 1 183 ? -13.024 0.511 15.884 1.00 90.50 183 GLN A CA 1
ATOM 1492 C C . GLN A 1 183 ? -14.440 0.365 15.322 1.00 90.50 183 GLN A C 1
ATOM 1494 O O . GLN A 1 183 ? -15.315 1.178 15.621 1.00 90.50 183 GLN A O 1
ATOM 1499 N N . LYS A 1 184 ? -14.676 -0.650 14.481 1.00 94.25 184 LYS A N 1
ATOM 1500 C CA . LYS A 1 184 ? -16.015 -0.943 13.962 1.00 94.25 184 LYS A CA 1
ATOM 1501 C C . LYS A 1 184 ? -16.953 -1.339 15.101 1.00 94.25 184 LYS A C 1
ATOM 1503 O O . LYS A 1 184 ? -18.035 -0.772 15.191 1.00 94.25 184 LYS A O 1
ATOM 1508 N N . TYR A 1 185 ? -16.515 -2.253 15.963 1.00 94.88 185 TYR A N 1
ATOM 1509 C CA . TYR A 1 185 ? -17.277 -2.712 17.118 1.00 94.88 185 TYR A CA 1
ATOM 1510 C C . TYR A 1 185 ? -17.660 -1.548 18.033 1.00 94.88 185 TYR A C 1
ATOM 1512 O O . TYR A 1 185 ? -18.834 -1.356 18.320 1.00 94.88 185 TYR A O 1
ATOM 1520 N N . LEU A 1 186 ? -16.704 -0.692 18.394 1.00 91.75 186 LEU A N 1
ATOM 1521 C CA . LEU A 1 186 ? -16.979 0.488 19.217 1.00 91.75 186 LEU A CA 1
ATOM 1522 C C . LEU A 1 186 ? -18.025 1.404 18.589 1.00 91.75 186 LEU A C 1
ATOM 1524 O O . LEU A 1 186 ? -18.956 1.826 19.263 1.00 91.75 186 LEU A O 1
ATOM 1528 N N . ARG A 1 187 ? -17.917 1.685 17.286 1.00 91.12 187 ARG A N 1
ATOM 1529 C CA . ARG A 1 187 ? -18.911 2.507 16.580 1.00 91.12 187 ARG A CA 1
ATOM 1530 C C . ARG A 1 187 ? -20.313 1.885 16.597 1.00 91.12 187 ARG A C 1
ATOM 1532 O O . ARG A 1 187 ? -21.289 2.628 16.592 1.00 91.12 187 ARG A O 1
ATOM 1539 N N . GLU A 1 188 ? -20.413 0.559 16.634 1.00 92.69 188 GLU A N 1
ATOM 1540 C CA . GLU A 1 188 ? -21.680 -0.178 16.735 1.00 92.69 188 GLU A CA 1
ATOM 1541 C C . GLU A 1 188 ? -22.222 -0.235 18.179 1.00 92.69 188 GLU A C 1
ATOM 1543 O O . GLU A 1 188 ? -23.439 -0.226 18.375 1.00 92.69 188 GLU A O 1
ATOM 1548 N N . GLU A 1 189 ? -21.349 -0.239 19.189 1.00 91.94 189 GLU A N 1
ATOM 1549 C CA . GLU A 1 189 ? -21.728 -0.286 20.608 1.00 91.94 189 GLU A CA 1
ATOM 1550 C C . GLU A 1 189 ? -22.050 1.087 21.213 1.00 91.94 189 GLU A C 1
ATOM 1552 O O . GLU A 1 189 ? -22.900 1.179 22.100 1.00 91.94 189 GLU A O 1
ATOM 1557 N N . LEU A 1 190 ? -21.425 2.168 20.735 1.00 88.94 190 LEU A N 1
ATOM 1558 C CA . LEU A 1 190 ? -21.586 3.510 21.312 1.00 88.94 190 LEU A CA 1
ATOM 1559 C C . LEU A 1 190 ? -23.051 3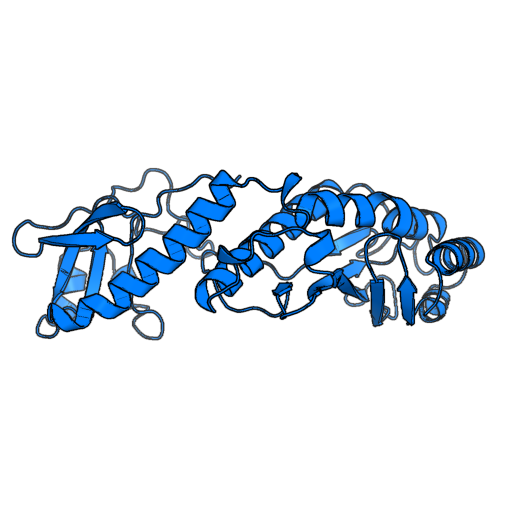.957 21.472 1.00 88.94 190 LEU A C 1
ATOM 1561 O O . LEU A 1 190 ? -23.417 4.383 22.576 1.00 88.94 190 LEU A O 1
ATOM 1565 N N . PRO A 1 191 ? -23.925 3.806 20.453 1.00 87.31 191 PRO A N 1
ATOM 1566 C CA . PRO A 1 191 ? -25.326 4.195 20.582 1.00 87.31 191 PRO A CA 1
ATOM 1567 C C . PRO A 1 191 ? -26.079 3.407 21.659 1.00 87.31 191 PRO A C 1
ATOM 1569 O O . PRO A 1 191 ? -26.993 3.948 22.277 1.00 87.31 191 PRO A O 1
ATOM 1572 N N . LYS A 1 192 ? -25.689 2.151 21.921 1.00 90.00 192 LYS A N 1
ATOM 1573 C CA . LYS A 1 192 ? -26.329 1.292 22.931 1.00 90.00 192 LYS A CA 1
ATOM 1574 C C . LYS A 1 192 ? -26.044 1.768 24.355 1.00 90.00 192 LYS A C 1
ATOM 1576 O O . LYS A 1 192 ? -26.842 1.523 25.251 1.00 90.00 192 LYS A O 1
ATOM 1581 N N . GLN A 1 193 ? -24.943 2.494 24.549 1.00 84.50 193 GLN A N 1
ATOM 1582 C CA . GLN A 1 193 ? -24.595 3.149 25.812 1.00 84.50 193 GLN A CA 1
ATOM 1583 C C . GLN A 1 193 ? -25.004 4.634 25.854 1.00 84.50 193 GLN A C 1
ATOM 1585 O O . GLN A 1 193 ? -24.451 5.410 26.636 1.00 84.50 193 GLN A O 1
ATOM 1590 N N . ASN A 1 194 ? -25.945 5.062 25.000 1.00 86.19 194 ASN A N 1
ATOM 1591 C CA . ASN A 1 194 ? -26.394 6.457 24.875 1.00 86.19 194 ASN A CA 1
ATOM 1592 C C . ASN A 1 194 ? -25.253 7.466 24.635 1.00 86.19 194 ASN A C 1
ATOM 1594 O O . ASN A 1 194 ? -25.376 8.655 24.956 1.00 86.19 194 ASN A O 1
ATOM 1598 N N . SER A 1 195 ? -24.148 6.997 24.052 1.00 84.81 195 SER A N 1
ATOM 1599 C CA . SER A 1 195 ? -22.959 7.793 23.766 1.00 84.81 195 SER A CA 1
ATOM 1600 C C . SER A 1 195 ? -22.831 8.052 22.263 1.00 84.81 195 SER A C 1
ATOM 1602 O O . SER A 1 195 ? -23.129 7.197 21.433 1.00 84.81 195 SER A O 1
ATOM 1604 N N . VAL A 1 196 ? -22.403 9.260 21.902 1.00 87.69 196 VAL A N 1
ATOM 1605 C CA . VAL A 1 196 ? -22.201 9.714 20.515 1.00 87.69 196 VAL A CA 1
ATOM 1606 C C . VAL A 1 196 ? -20.728 9.704 20.107 1.00 87.69 196 VAL A C 1
ATOM 1608 O O . VAL A 1 196 ? -20.423 9.673 18.917 1.00 87.69 196 VAL A O 1
ATOM 1611 N N . ALA A 1 197 ? -19.814 9.708 21.078 1.00 87.31 197 ALA A N 1
ATOM 1612 C CA . ALA A 1 197 ? -18.377 9.638 20.847 1.00 87.31 197 ALA A CA 1
ATOM 1613 C C . ALA A 1 197 ? -17.654 8.999 22.037 1.00 87.31 197 ALA A C 1
ATOM 1615 O O . ALA A 1 197 ? -18.176 8.982 23.156 1.00 87.31 197 ALA A O 1
ATOM 1616 N N . PHE A 1 198 ? -16.444 8.500 21.781 1.00 89.50 198 PHE A N 1
ATOM 1617 C CA . PHE A 1 198 ? -15.575 7.917 22.797 1.00 89.50 198 PHE A CA 1
ATOM 1618 C C . PHE A 1 198 ? -14.120 8.307 22.571 1.00 89.50 198 PHE A C 1
ATOM 1620 O O . PHE A 1 198 ? -13.599 8.198 21.455 1.00 89.50 198 PHE A O 1
ATOM 1627 N N . ILE A 1 199 ? -13.470 8.739 23.649 1.00 92.31 199 ILE A N 1
ATOM 1628 C CA . ILE A 1 199 ? -12.055 9.106 23.657 1.00 92.31 199 ILE A CA 1
ATOM 1629 C C . ILE A 1 199 ? -11.341 8.220 24.667 1.00 92.31 199 ILE A C 1
ATOM 1631 O O . ILE A 1 199 ? -11.503 8.389 25.873 1.00 92.31 199 ILE A O 1
ATOM 1635 N N . ALA A 1 200 ? -10.540 7.285 24.175 1.00 93.19 200 ALA A N 1
ATOM 1636 C CA . ALA A 1 200 ? -9.779 6.380 25.014 1.00 93.19 200 ALA A CA 1
ATOM 1637 C C . ALA A 1 200 ? -8.722 7.123 25.834 1.00 93.19 200 ALA A C 1
ATOM 1639 O O . ALA A 1 200 ? -8.054 8.042 25.340 1.00 93.19 200 ALA A O 1
ATOM 1640 N N . ASN A 1 201 ? -8.506 6.654 27.057 1.00 91.81 201 ASN A N 1
ATOM 1641 C CA . ASN A 1 201 ? -7.362 7.049 27.862 1.00 91.81 201 ASN A CA 1
ATOM 1642 C C . ASN A 1 201 ? -6.053 6.729 27.124 1.00 91.81 201 ASN A C 1
ATOM 1644 O O . ASN A 1 201 ? -5.948 5.744 26.392 1.00 91.81 201 ASN A O 1
ATOM 1648 N N . GLY A 1 202 ? -5.050 7.589 27.288 1.00 91.62 202 GLY A N 1
ATOM 1649 C CA . GLY A 1 202 ? -3.766 7.479 26.595 1.00 91.62 202 GLY A CA 1
ATOM 1650 C C . GLY A 1 202 ? -3.752 8.058 25.175 1.00 91.62 202 GLY A C 1
ATOM 1651 O O . GLY A 1 202 ? -2.713 8.036 24.518 1.00 91.62 202 GLY A O 1
ATOM 1652 N N . SER A 1 203 ? -4.871 8.590 24.679 1.00 89.19 203 SER A N 1
ATOM 1653 C CA . SER A 1 203 ? -4.936 9.134 23.321 1.00 89.19 203 SER A CA 1
ATOM 1654 C C . SER A 1 203 ? -4.140 10.423 23.154 1.00 89.19 203 SER A C 1
ATOM 1656 O O . SER A 1 203 ? -4.231 11.336 23.973 1.00 89.19 203 SER A O 1
ATOM 1658 N N . ILE A 1 204 ? -3.406 10.524 22.045 1.00 91.12 204 ILE A N 1
ATOM 1659 C CA . ILE A 1 204 ? -2.713 11.748 21.640 1.00 91.12 204 ILE A CA 1
ATOM 1660 C C . ILE A 1 204 ? -3.607 12.515 20.669 1.00 91.12 204 ILE A C 1
ATOM 1662 O O . ILE A 1 204 ? -3.723 12.155 19.501 1.00 91.12 204 ILE A O 1
ATOM 1666 N N . LEU A 1 205 ? -4.270 13.553 21.177 1.00 88.81 205 LEU A N 1
ATOM 1667 C CA . LEU A 1 205 ? -5.190 14.393 20.403 1.00 88.81 205 LEU A CA 1
ATOM 1668 C C . LEU A 1 205 ? -4.483 15.494 19.594 1.00 88.81 2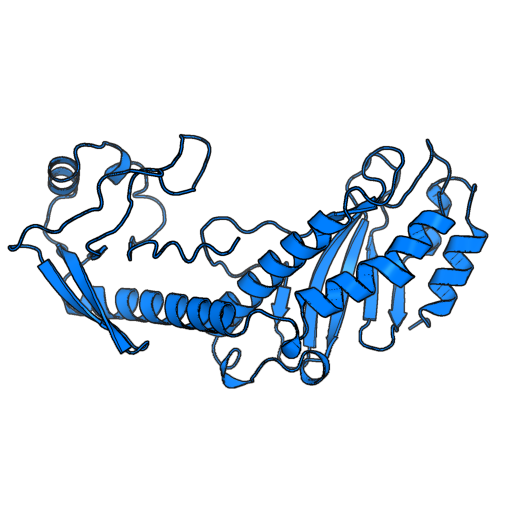05 LEU A C 1
ATOM 1670 O O . LEU A 1 205 ? -4.905 15.755 18.465 1.00 88.81 205 LEU A O 1
ATOM 1674 N N . PRO A 1 206 ? -3.429 16.156 20.118 1.00 88.44 206 PRO A N 1
ATOM 1675 C CA . PRO A 1 206 ? -2.754 17.204 19.368 1.00 88.44 206 PRO A CA 1
ATOM 1676 C C . PRO A 1 206 ? -2.017 16.645 18.151 1.00 88.44 206 PRO A C 1
ATOM 1678 O O . PRO A 1 206 ? -1.341 15.616 18.222 1.00 88.44 206 PRO A O 1
ATOM 1681 N N . ARG A 1 207 ? -2.111 17.374 17.039 1.00 87.62 207 ARG A N 1
ATOM 1682 C CA . ARG A 1 207 ? -1.355 17.101 15.813 1.00 87.62 207 ARG A CA 1
ATOM 1683 C C . ARG A 1 207 ? 0.051 17.679 15.895 1.00 87.62 207 ARG A C 1
ATOM 1685 O O . ARG A 1 207 ? 0.262 18.709 16.529 1.00 87.62 207 ARG A O 1
ATOM 1692 N N . GLU A 1 208 ? 0.979 17.056 15.179 1.00 87.56 208 GLU A N 1
ATOM 1693 C CA . GLU A 1 208 ? 2.369 17.499 15.041 1.00 87.56 208 GLU A CA 1
ATOM 1694 C C . GLU A 1 208 ? 2.454 18.946 14.532 1.00 87.56 208 GLU A C 1
ATOM 1696 O O . GLU A 1 208 ? 3.229 19.744 15.050 1.00 87.56 208 GLU A O 1
ATOM 1701 N N . SER A 1 209 ? 1.642 19.305 13.532 1.00 88.44 209 SER A N 1
ATOM 1702 C CA . SER A 1 209 ? 1.530 20.678 13.028 1.00 88.44 209 SER A CA 1
ATOM 1703 C C . SER A 1 209 ? 0.228 20.890 12.247 1.00 88.44 209 SER A C 1
ATOM 1705 O O . SER A 1 209 ? -0.507 19.944 11.964 1.00 88.44 209 SER A O 1
ATOM 1707 N N . GLY A 1 210 ? -0.047 22.135 11.837 1.00 86.31 210 GLY A N 1
ATOM 1708 C CA . GLY A 1 210 ? -1.211 22.467 11.002 1.00 86.31 210 GLY A CA 1
ATOM 1709 C C . GLY A 1 210 ? -1.203 21.840 9.600 1.00 86.31 210 GLY A C 1
ATOM 1710 O O . GLY A 1 210 ? -2.237 21.840 8.942 1.00 86.31 210 GLY A O 1
ATOM 1711 N N . ILE A 1 211 ? -0.067 21.294 9.153 1.00 86.06 211 ILE A N 1
ATOM 1712 C CA . ILE A 1 211 ? 0.108 20.674 7.828 1.00 86.06 211 ILE A CA 1
ATOM 1713 C C . ILE A 1 211 ? 0.395 19.162 7.896 1.00 86.06 211 ILE A C 1
ATOM 1715 O O . ILE A 1 211 ? 0.581 18.530 6.860 1.00 86.06 211 ILE A O 1
ATOM 1719 N N . SER A 1 212 ? 0.451 18.573 9.098 1.00 84.62 212 SER A N 1
ATOM 1720 C CA . SER A 1 212 ? 0.741 17.148 9.321 1.00 84.62 212 SER A CA 1
ATOM 1721 C C . SER A 1 212 ? -0.359 16.512 10.161 1.00 84.62 212 SER A C 1
ATOM 1723 O O . SER A 1 212 ? -0.725 17.041 11.209 1.00 84.62 212 SER A O 1
ATOM 1725 N N . ASP A 1 213 ? -0.940 15.405 9.694 1.00 85.19 213 ASP A N 1
ATOM 1726 C CA . ASP A 1 213 ? -1.956 14.640 10.440 1.00 85.19 213 ASP A CA 1
ATOM 1727 C C . ASP A 1 213 ? -1.341 13.703 11.491 1.00 85.19 213 ASP A C 1
ATOM 1729 O O . ASP A 1 213 ? -2.060 12.971 12.164 1.00 85.19 213 ASP A O 1
ATOM 1733 N N . LYS A 1 214 ? -0.010 13.691 11.635 1.00 88.94 214 LYS A N 1
ATOM 1734 C CA . LYS A 1 214 ? 0.672 12.859 12.631 1.00 88.94 214 LYS A CA 1
ATOM 1735 C C . LYS A 1 214 ? 0.385 13.349 14.057 1.00 88.94 214 LYS A C 1
ATOM 1737 O O . LYS A 1 214 ? 0.181 14.549 14.250 1.00 88.94 214 LYS A O 1
ATOM 1742 N N . PRO A 1 215 ? 0.421 12.457 15.060 1.00 87.50 215 PRO A N 1
ATOM 1743 C CA . PRO A 1 215 ? 0.308 12.850 16.461 1.00 87.50 215 PRO A CA 1
ATOM 1744 C C . PRO A 1 215 ? 1.526 13.673 16.903 1.00 87.50 215 PRO A C 1
ATOM 1746 O O . PRO A 1 215 ? 2.650 13.416 16.467 1.00 87.50 215 PRO A O 1
ATOM 1749 N N . LEU A 1 216 ? 1.311 14.644 17.792 1.00 89.38 216 LEU A N 1
ATOM 1750 C CA . LEU A 1 216 ? 2.384 15.437 18.390 1.00 89.38 216 LEU A CA 1
ATOM 1751 C C . LEU A 1 216 ? 3.221 14.575 19.344 1.00 89.38 216 LEU A C 1
ATOM 1753 O O . LEU A 1 216 ? 2.723 14.050 20.341 1.00 89.38 216 LEU A O 1
ATOM 1757 N N . ILE A 1 217 ? 4.515 14.462 19.054 1.00 89.69 217 ILE A N 1
ATOM 1758 C CA . ILE A 1 217 ? 5.466 13.739 19.902 1.00 89.69 217 ILE A CA 1
ATOM 1759 C C . ILE A 1 217 ? 5.640 14.496 21.225 1.00 89.69 217 ILE A C 1
ATOM 1761 O O . ILE A 1 217 ? 5.846 15.706 21.230 1.00 89.69 217 ILE A O 1
ATOM 1765 N N . GLY A 1 218 ? 5.562 13.779 22.348 1.00 89.88 218 GLY A N 1
ATOM 1766 C CA . GLY A 1 218 ? 5.706 14.361 23.688 1.00 89.88 218 GLY A CA 1
ATOM 1767 C C . GLY A 1 218 ? 4.459 15.082 24.212 1.00 89.88 218 GLY A C 1
ATOM 1768 O O . GLY A 1 218 ? 4.515 15.691 25.277 1.00 89.88 218 GLY A O 1
ATOM 1769 N N . ALA A 1 219 ? 3.330 15.015 23.499 1.00 89.31 219 ALA A N 1
ATOM 1770 C CA . ALA A 1 219 ? 2.067 15.552 23.989 1.00 89.31 219 ALA A CA 1
ATOM 1771 C C . ALA A 1 219 ? 1.564 14.793 25.225 1.00 89.31 219 ALA A C 1
ATOM 1773 O O . ALA A 1 219 ? 1.730 13.577 25.342 1.00 89.31 219 ALA A O 1
ATOM 1774 N N . LYS A 1 220 ? 0.890 15.516 26.126 1.00 90.44 220 LYS A N 1
ATOM 1775 C CA . LYS A 1 220 ? 0.226 14.916 27.285 1.00 90.44 220 LYS A CA 1
ATOM 1776 C C . LYS A 1 220 ? -0.913 13.999 26.806 1.00 90.44 220 LYS A C 1
ATOM 1778 O O . LYS A 1 220 ? -1.805 14.491 26.108 1.00 90.44 220 LYS A O 1
ATOM 1783 N N . PRO A 1 221 ? -0.916 12.707 27.177 1.00 92.00 221 PRO A N 1
ATOM 1784 C CA . PRO A 1 221 ? -2.003 11.809 26.819 1.00 92.00 221 PRO A CA 1
ATOM 1785 C C . PRO A 1 221 ? -3.324 12.229 27.462 1.00 92.00 221 PRO A C 1
ATOM 1787 O O . PRO A 1 221 ? -3.353 12.733 28.587 1.00 92.00 221 PRO A O 1
ATOM 1790 N N . PHE A 1 222 ? -4.421 12.007 26.743 1.00 90.69 222 PHE A N 1
ATOM 1791 C CA . PHE A 1 222 ? -5.764 12.239 27.254 1.00 90.69 222 PHE A CA 1
ATOM 1792 C C . PHE A 1 222 ? -6.082 11.278 28.405 1.00 90.69 222 PHE A C 1
ATOM 1794 O O . PHE A 1 222 ? -5.759 10.092 28.332 1.00 90.69 222 PHE A O 1
ATOM 1801 N N . GLN A 1 223 ? -6.755 11.786 29.435 1.00 93.50 223 GLN A N 1
ATOM 1802 C CA . GLN A 1 223 ? -7.278 10.999 30.546 1.00 93.50 223 GLN A CA 1
ATOM 1803 C C . GLN A 1 223 ? -8.716 11.437 30.827 1.00 93.50 223 GLN A C 1
ATOM 1805 O O . GLN A 1 223 ? -8.985 12.631 30.974 1.00 93.50 223 GLN A O 1
ATOM 1810 N N . SER A 1 224 ? -9.627 10.472 30.900 1.00 92.00 224 SER A N 1
ATOM 1811 C CA . SER A 1 224 ? -11.036 10.691 31.197 1.00 92.00 224 SER A CA 1
ATOM 1812 C C . SER A 1 224 ? -11.224 11.113 32.653 1.00 92.00 224 SER A C 1
ATOM 1814 O O . SER A 1 224 ? -10.572 10.559 33.542 1.00 92.00 224 SER A O 1
ATOM 1816 N N . PRO A 1 225 ? -12.148 12.045 32.939 1.00 92.38 225 PRO A N 1
ATOM 1817 C CA . PRO A 1 225 ? -12.633 12.231 34.295 1.00 92.38 225 PRO A CA 1
ATOM 1818 C C . PRO A 1 225 ? -13.500 11.030 34.709 1.00 92.38 225 PRO A C 1
ATOM 1820 O O . PRO A 1 225 ? -14.227 10.460 33.892 1.00 92.38 225 PRO A O 1
ATOM 1823 N N . ALA A 1 226 ? -13.442 10.660 35.991 1.00 91.56 226 ALA A N 1
ATOM 1824 C CA . ALA A 1 226 ? -14.067 9.439 36.512 1.00 91.56 226 ALA A CA 1
ATOM 1825 C C . ALA A 1 226 ? -15.594 9.384 36.306 1.00 91.56 226 ALA A C 1
ATOM 1827 O O . ALA A 1 226 ? -16.166 8.318 36.123 1.00 91.56 226 ALA A O 1
ATOM 1828 N N . ASN A 1 227 ? -16.269 10.537 36.296 1.00 89.50 227 ASN A N 1
ATOM 1829 C CA . ASN A 1 227 ? -17.722 10.631 36.120 1.00 89.50 227 ASN A CA 1
ATOM 1830 C C . ASN A 1 227 ? -18.200 10.424 34.669 1.00 89.50 227 ASN A C 1
ATOM 1832 O O . ASN A 1 227 ? -19.403 10.283 34.447 1.00 89.50 227 ASN A O 1
ATOM 1836 N N . LEU A 1 228 ? -17.288 10.447 33.693 1.00 88.69 228 LEU A N 1
ATOM 1837 C CA . LEU A 1 228 ? -17.573 10.211 32.273 1.00 88.69 228 LEU A CA 1
ATOM 1838 C C . LEU A 1 228 ? -16.832 8.983 31.730 1.00 88.69 228 LEU A C 1
ATOM 1840 O O . LEU A 1 228 ? -16.901 8.713 30.530 1.00 88.69 228 LEU A O 1
ATOM 1844 N N . GLU A 1 229 ? -16.111 8.265 32.589 1.00 93.00 229 GLU A N 1
ATOM 1845 C CA . GLU A 1 229 ? -15.335 7.100 32.194 1.00 93.00 229 GLU A CA 1
ATOM 1846 C C . GLU A 1 229 ? -16.251 5.895 31.962 1.00 93.00 229 GLU A C 1
ATOM 1848 O O . GLU A 1 229 ? -17.087 5.548 32.795 1.00 93.00 229 GLU A O 1
ATOM 1853 N N . ILE A 1 230 ? -16.092 5.271 30.800 1.00 92.75 230 ILE A N 1
ATOM 1854 C CA . ILE A 1 230 ? -16.752 4.026 30.418 1.00 92.75 230 ILE A CA 1
ATOM 1855 C C . ILE A 1 230 ? -15.710 3.041 29.890 1.00 92.75 230 ILE A C 1
ATOM 1857 O O . ILE A 1 230 ? -14.628 3.434 29.441 1.00 92.75 230 ILE A O 1
ATOM 1861 N N . GLU A 1 231 ? -16.046 1.757 29.936 1.00 94.25 231 GLU A N 1
ATOM 1862 C CA . GLU A 1 231 ? -15.172 0.658 29.531 1.00 94.25 231 GLU A CA 1
ATOM 1863 C C . GLU A 1 231 ? -15.807 -0.162 28.402 1.00 94.25 231 GLU A C 1
ATOM 1865 O O . GLU A 1 231 ? -17.012 -0.427 28.404 1.00 94.25 231 GLU A O 1
ATOM 1870 N N . PHE A 1 232 ? -14.977 -0.590 27.449 1.00 91.94 232 PHE A N 1
ATOM 1871 C CA . PHE A 1 232 ? -15.351 -1.538 26.405 1.00 91.94 232 PHE A CA 1
ATOM 1872 C C . PHE A 1 232 ? -14.391 -2.726 26.370 1.00 91.94 232 PHE A C 1
ATOM 1874 O O . PHE A 1 232 ? -13.172 -2.553 26.309 1.00 91.94 232 PHE A O 1
ATOM 1881 N N . HIS A 1 233 ? -14.956 -3.930 26.296 1.00 94.75 233 HIS A N 1
ATOM 1882 C CA . HIS A 1 233 ? -14.238 -5.142 25.907 1.00 94.75 233 HIS A CA 1
ATOM 1883 C C . HIS A 1 233 ? -14.341 -5.327 24.395 1.00 94.75 233 HIS A C 1
ATOM 1885 O O . HIS A 1 233 ? -15.439 -5.323 23.835 1.00 94.75 233 HIS A O 1
ATOM 1891 N N . LEU A 1 234 ? -13.197 -5.460 23.732 1.00 94.31 234 LEU A N 1
ATOM 1892 C CA . LEU A 1 234 ? -13.100 -5.470 22.280 1.00 94.31 234 LEU A CA 1
ATOM 1893 C C . LEU A 1 234 ? -12.937 -6.884 21.715 1.00 94.31 234 LEU A C 1
ATOM 1895 O O . LEU A 1 234 ? -12.364 -7.750 22.380 1.00 94.31 234 LEU A O 1
ATOM 1899 N N . PRO A 1 235 ? -13.333 -7.108 20.448 1.00 93.69 235 PRO A N 1
ATOM 1900 C CA . PRO A 1 235 ? -13.130 -8.383 19.762 1.00 93.69 235 PRO A CA 1
ATOM 1901 C C . PRO A 1 235 ? -11.670 -8.847 19.699 1.00 93.69 235 PRO A C 1
ATOM 1903 O O . PRO A 1 235 ? -11.423 -10.050 19.676 1.00 93.69 235 PRO A O 1
ATOM 1906 N N . SER A 1 236 ? -10.700 -7.927 19.686 1.00 91.75 236 SER A N 1
ATOM 1907 C CA . SER A 1 236 ? -9.272 -8.274 19.747 1.00 91.75 236 SER A CA 1
ATOM 1908 C C . SER A 1 236 ? -8.815 -8.867 21.087 1.00 91.75 236 SER A C 1
ATOM 1910 O O . SER A 1 236 ? -7.671 -9.305 21.198 1.00 91.75 236 SER A O 1
ATOM 1912 N N . GLY A 1 237 ? -9.675 -8.867 22.111 1.00 92.69 237 GLY A N 1
ATOM 1913 C CA . GLY A 1 237 ? -9.349 -9.263 23.483 1.00 92.69 237 GLY A CA 1
ATOM 1914 C C . GLY A 1 237 ? -8.794 -8.122 24.340 1.00 92.69 237 GLY A C 1
ATOM 1915 O O . GLY A 1 237 ? -8.464 -8.334 25.505 1.00 92.69 237 GLY A O 1
ATOM 1916 N N . LYS A 1 238 ? -8.686 -6.909 23.787 1.00 92.62 238 LYS A N 1
ATOM 1917 C CA . LYS A 1 238 ? -8.301 -5.714 24.544 1.00 92.62 238 LYS A CA 1
ATOM 1918 C C . LYS A 1 238 ? -9.493 -5.163 25.321 1.00 92.62 238 LYS A C 1
ATOM 1920 O O . LYS A 1 238 ? -10.617 -5.162 24.829 1.00 92.62 238 LYS A O 1
ATOM 1925 N N . THR A 1 239 ? -9.215 -4.602 26.488 1.00 93.75 239 THR A N 1
ATOM 1926 C CA . THR A 1 239 ? -10.147 -3.736 27.216 1.00 93.75 239 THR A CA 1
ATOM 1927 C C . THR A 1 239 ? -9.647 -2.308 27.109 1.00 93.75 239 THR A C 1
ATOM 1929 O O . THR A 1 239 ? -8.447 -2.074 27.272 1.00 93.75 239 THR A O 1
ATOM 1932 N N . VAL A 1 240 ? -10.539 -1.359 26.832 1.00 94.06 240 VAL A N 1
ATOM 1933 C CA . VAL A 1 240 ? -10.183 0.062 26.814 1.00 94.06 240 VAL A CA 1
ATOM 1934 C C . VAL A 1 240 ? -11.189 0.897 27.572 1.00 94.06 240 VAL A C 1
ATOM 1936 O O . VAL A 1 240 ? -12.398 0.783 27.382 1.00 94.06 240 VAL A O 1
ATOM 1939 N N . THR A 1 241 ? -10.629 1.770 28.398 1.00 94.62 241 THR A N 1
ATOM 1940 C CA . THR A 1 241 ? -11.325 2.759 29.207 1.00 94.62 241 THR A CA 1
ATOM 1941 C C . THR A 1 241 ? -11.123 4.149 28.623 1.00 94.62 241 THR A C 1
ATOM 1943 O O . THR A 1 241 ? -10.106 4.442 27.981 1.00 94.62 241 THR A O 1
ATOM 1946 N N . GLY A 1 242 ? -12.111 5.016 28.800 1.00 93.56 242 GLY A N 1
ATOM 1947 C CA . GLY A 1 242 ? -12.054 6.371 28.277 1.00 93.56 242 GLY A CA 1
ATOM 1948 C C . GLY A 1 242 ? -13.346 7.139 28.470 1.00 93.56 242 GLY A C 1
ATOM 1949 O O . GLY A 1 242 ? -14.306 6.645 29.052 1.00 93.56 242 GLY A O 1
ATOM 1950 N N . MET A 1 243 ? -13.371 8.359 27.951 1.00 92.75 243 MET A N 1
ATOM 1951 C CA . MET A 1 243 ? -14.488 9.274 28.119 1.00 92.75 243 MET A CA 1
ATOM 1952 C C . MET A 1 243 ? -15.607 8.959 27.126 1.00 92.75 243 MET A C 1
ATOM 1954 O O . MET A 1 243 ? -15.404 9.067 25.914 1.00 92.75 243 MET A O 1
ATOM 1958 N N . GLY A 1 244 ? -16.794 8.634 27.637 1.00 90.75 244 GLY A N 1
ATOM 1959 C CA . GLY A 1 244 ? -18.029 8.500 26.865 1.00 90.75 244 GLY A CA 1
ATOM 1960 C C . GLY A 1 244 ? -18.800 9.816 26.801 1.00 90.75 244 GLY A C 1
ATOM 1961 O O . GLY A 1 244 ? -19.267 10.330 27.818 1.00 90.75 244 GLY A O 1
ATOM 1962 N N . ILE A 1 245 ? -18.969 10.373 25.602 1.00 87.12 245 ILE A N 1
ATOM 1963 C CA . ILE A 1 245 ? -19.738 11.608 25.408 1.00 87.12 245 ILE A CA 1
ATOM 1964 C C . ILE A 1 245 ? -21.194 11.236 25.139 1.00 87.12 245 ILE A C 1
ATOM 1966 O O . ILE A 1 245 ? -21.507 10.695 24.080 1.00 87.12 245 ILE A O 1
ATOM 1970 N N . LYS A 1 246 ? -22.088 11.539 26.083 1.00 85.38 246 LYS A N 1
ATOM 1971 C CA . LYS A 1 246 ? -23.533 11.282 25.972 1.00 85.38 246 LYS A CA 1
ATOM 1972 C C . LYS A 1 246 ? -24.225 12.238 24.999 1.00 85.38 246 LYS A C 1
ATOM 1974 O O . LYS A 1 246 ? -23.812 13.383 24.843 1.00 85.38 246 LYS A O 1
ATOM 1979 N N . LYS A 1 247 ? -25.330 11.786 24.402 1.00 75.81 247 LYS A N 1
ATOM 1980 C CA . LYS A 1 247 ? -26.137 12.557 23.431 1.00 75.81 247 LYS A CA 1
ATOM 1981 C C . LYS A 1 247 ? -26.655 13.905 23.961 1.00 75.81 247 LYS A C 1
ATOM 1983 O O . LYS A 1 247 ? -26.853 14.828 23.180 1.00 75.81 247 LYS A O 1
ATOM 1988 N N . GLU A 1 248 ? -26.881 14.008 25.266 1.00 69.31 248 GLU A N 1
ATOM 1989 C CA . GLU A 1 248 ? -27.488 15.179 25.919 1.00 69.31 248 GLU A CA 1
ATOM 1990 C C . GLU A 1 248 ? -26.465 16.239 26.360 1.00 69.31 248 GLU A C 1
ATOM 1992 O O . GLU A 1 248 ? -26.848 17.339 26.753 1.00 69.31 248 GLU A O 1
ATOM 1997 N N . LEU A 1 249 ? -25.162 15.939 26.288 1.00 60.91 249 LEU A N 1
ATOM 1998 C CA . LEU A 1 249 ? -24.116 16.901 26.633 1.00 60.91 249 LEU A CA 1
ATOM 1999 C C . LEU A 1 249 ? -23.982 17.949 25.512 1.00 60.91 249 LEU A C 1
ATOM 2001 O O . LEU A 1 249 ? -23.712 17.581 24.364 1.00 60.91 249 LEU A O 1
ATOM 2005 N N . PRO A 1 250 ? -24.127 19.258 25.800 1.00 54.56 250 PRO A N 1
ATOM 2006 C CA . PRO A 1 250 ? -23.956 20.289 24.784 1.00 54.56 250 PRO A CA 1
ATOM 2007 C C . PRO A 1 250 ? -22.513 20.291 24.261 1.00 54.56 250 PRO A C 1
ATOM 2009 O O . PRO A 1 250 ? -21.566 20.241 25.045 1.00 54.56 250 PRO A O 1
ATOM 2012 N N . CYS A 1 251 ? -22.325 20.432 22.943 1.00 49.16 251 CYS A N 1
ATOM 2013 C CA . CYS A 1 251 ? -20.995 20.472 22.308 1.00 49.16 251 CYS A CA 1
ATOM 2014 C C . CYS A 1 251 ? -20.052 21.530 22.919 1.00 49.16 251 CYS A C 1
ATOM 2016 O O . CYS A 1 251 ? -18.836 21.350 22.904 1.00 49.16 251 CYS A O 1
ATOM 2018 N N . SER A 1 252 ? -20.598 22.611 23.490 1.00 44.69 252 SER A N 1
ATOM 2019 C CA . SER A 1 252 ? -19.830 23.657 24.174 1.00 44.69 252 SER A CA 1
ATOM 2020 C C . SER A 1 252 ? -19.115 23.166 25.433 1.00 44.69 252 SER A C 1
ATOM 2022 O O . SER A 1 252 ? -18.025 23.650 25.719 1.00 44.69 252 SER A O 1
ATOM 2024 N N . TRP A 1 253 ? -19.663 22.180 26.149 1.00 42.41 253 TRP A N 1
ATOM 2025 C CA . TRP A 1 253 ? -19.026 21.614 27.341 1.00 42.41 253 TRP A CA 1
ATOM 2026 C C . TRP A 1 253 ? -17.790 20.790 26.992 1.00 42.41 253 TRP A C 1
ATOM 2028 O O . TRP A 1 253 ? -16.824 20.779 27.748 1.00 42.41 253 TRP A O 1
ATOM 2038 N N . VAL A 1 254 ? -17.762 20.162 25.815 1.00 46.03 254 VAL A N 1
ATOM 2039 C CA . VAL A 1 254 ? -16.614 19.346 25.402 1.00 46.03 254 VAL A CA 1
ATOM 2040 C C . VAL A 1 254 ? -15.387 20.206 25.073 1.00 46.03 254 VAL A C 1
ATOM 2042 O O . VAL A 1 254 ? -14.262 19.811 25.360 1.00 46.03 254 VAL A O 1
ATOM 2045 N N . VAL A 1 255 ? -15.599 21.433 24.581 1.00 38.69 255 VAL A N 1
ATOM 2046 C CA . VAL A 1 255 ? -14.527 22.426 24.371 1.00 38.69 255 VAL A CA 1
ATOM 2047 C C . VAL A 1 255 ? -13.931 22.917 25.692 1.00 38.69 255 VAL A C 1
ATOM 2049 O O . VAL A 1 255 ? -12.794 23.365 25.705 1.00 38.69 255 VAL A O 1
ATOM 2052 N N . VAL A 1 256 ? -14.665 22.833 26.804 1.00 36.25 256 VAL A N 1
ATOM 2053 C CA . VAL A 1 256 ? -14.168 23.276 28.117 1.00 36.25 256 VAL A CA 1
ATOM 2054 C C . VAL A 1 256 ? -13.229 22.236 28.741 1.00 36.25 256 VAL A C 1
ATOM 2056 O O . VAL A 1 256 ? -12.272 22.611 29.408 1.00 36.25 256 VAL A O 1
ATOM 2059 N N . PHE A 1 257 ? -13.439 20.939 28.484 1.00 38.22 257 PHE A N 1
ATOM 2060 C CA . PHE A 1 257 ? -12.586 19.868 29.028 1.00 38.22 257 PHE A CA 1
ATOM 2061 C C . PHE A 1 257 ? -11.269 19.670 28.272 1.00 38.22 257 PHE A C 1
ATOM 2063 O O . PHE A 1 257 ? -10.327 19.086 28.804 1.00 38.22 257 PHE A O 1
ATOM 2070 N N . THR A 1 258 ? -11.182 20.165 27.040 1.00 37.06 258 THR A N 1
ATOM 2071 C CA . THR A 1 258 ? -9.944 20.174 26.265 1.00 37.06 258 THR A CA 1
ATOM 2072 C C . THR A 1 258 ? -9.537 21.629 26.077 1.00 37.06 258 THR A C 1
ATOM 2074 O O . THR A 1 258 ? -10.223 22.334 25.352 1.00 37.06 258 THR A O 1
ATOM 2077 N N . GLU A 1 259 ? -8.421 22.099 26.643 1.00 37.19 259 GLU A N 1
ATOM 2078 C CA . GLU A 1 259 ? -7.908 23.483 26.476 1.00 37.19 259 GLU A CA 1
ATOM 2079 C C . GLU A 1 259 ? -7.616 23.902 25.007 1.00 37.19 259 GLU A C 1
ATOM 2081 O O . GLU A 1 259 ? -6.993 24.925 24.734 1.00 37.19 259 GLU A O 1
ATOM 2086 N N . SER A 1 260 ? -8.067 23.136 24.012 1.00 38.34 260 SER A N 1
ATOM 2087 C CA . SER A 1 260 ? -7.836 23.369 22.598 1.00 38.34 260 SER A CA 1
ATOM 2088 C C . SER A 1 260 ? -9.149 23.516 21.818 1.00 38.34 260 SER A C 1
ATOM 2090 O O . SER A 1 260 ? -9.970 22.607 21.715 1.00 38.34 260 SER A O 1
ATOM 2092 N N . ARG A 1 261 ? -9.290 24.648 21.110 1.00 37.34 261 ARG A N 1
ATOM 2093 C CA . ARG A 1 261 ? -10.293 24.869 20.038 1.00 37.34 261 ARG A CA 1
ATOM 2094 C C . ARG A 1 261 ? -10.196 23.856 18.876 1.00 37.34 261 ARG A C 1
ATOM 2096 O O . ARG A 1 261 ? -10.954 23.956 17.912 1.00 37.34 261 ARG A O 1
ATOM 2103 N N . GLN A 1 262 ? -9.260 22.906 18.934 1.00 45.12 262 GLN A N 1
ATOM 2104 C CA . GLN A 1 262 ? -9.084 21.839 17.951 1.00 45.12 262 GLN A CA 1
ATOM 2105 C C . GLN A 1 262 ? -10.238 20.827 17.983 1.00 45.12 262 GLN A C 1
ATOM 2107 O O . GLN A 1 262 ? -10.552 20.265 16.938 1.00 45.12 262 GLN A O 1
ATOM 2112 N N . PHE A 1 263 ? -10.921 20.670 19.123 1.00 40.59 263 PHE A N 1
ATOM 2113 C CA . PHE A 1 263 ? -12.013 19.706 19.273 1.00 40.59 263 PHE A CA 1
ATOM 2114 C C . PHE A 1 263 ? -13.228 19.999 18.364 1.00 40.59 263 PHE A C 1
ATOM 2116 O O . PHE A 1 263 ? -13.762 19.096 17.728 1.00 40.59 263 PHE A O 1
ATOM 2123 N N . CYS A 1 264 ? -13.649 21.265 18.232 1.00 35.56 264 CYS A N 1
ATOM 2124 C CA . CYS A 1 264 ? -14.901 21.605 17.534 1.00 35.56 264 CYS A CA 1
ATOM 2125 C C . CYS A 1 264 ? -14.782 21.921 16.035 1.00 35.56 264 CYS A C 1
ATOM 2127 O O . CYS A 1 264 ? -15.803 21.946 15.351 1.00 35.56 264 CYS A O 1
ATOM 2129 N N . ARG A 1 265 ? -13.584 22.163 15.480 1.00 34.78 265 ARG A N 1
ATOM 2130 C CA . ARG A 1 265 ? -13.451 22.568 14.059 1.00 34.78 265 ARG A CA 1
ATOM 2131 C C . ARG A 1 265 ? -13.707 21.444 13.041 1.00 34.78 265 ARG A C 1
ATOM 2133 O O . ARG A 1 265 ? -13.738 21.735 11.853 1.00 34.78 265 ARG A O 1
ATOM 2140 N N . HIS A 1 266 ? -13.907 20.202 13.484 1.00 37.69 266 HIS A N 1
ATOM 2141 C CA . HIS A 1 266 ? -14.069 19.019 12.623 1.00 37.69 266 HIS A CA 1
ATOM 2142 C C . HIS A 1 266 ? -15.430 18.310 12.771 1.00 37.69 266 HIS A C 1
ATOM 2144 O O . HIS A 1 266 ? -15.571 17.155 12.395 1.00 37.69 266 HIS A O 1
ATOM 2150 N N . LEU A 1 267 ? -16.475 18.992 13.255 1.00 30.02 267 LEU A N 1
ATOM 2151 C CA . LEU A 1 267 ? -17.825 18.405 13.363 1.00 30.02 267 LEU A CA 1
ATOM 2152 C C . LEU A 1 267 ? -18.551 18.178 12.018 1.00 30.02 267 LEU A C 1
ATOM 2154 O O . LEU A 1 267 ? -19.683 17.704 12.014 1.00 30.02 267 LEU A O 1
ATOM 2158 N N . ASN A 1 268 ? -17.896 18.433 10.882 1.00 23.98 268 ASN A N 1
ATOM 2159 C CA . ASN A 1 268 ? -18.310 17.893 9.591 1.00 23.98 268 ASN A CA 1
ATOM 2160 C C . ASN A 1 268 ? -17.302 16.821 9.173 1.00 23.98 268 ASN A C 1
ATOM 2162 O O . ASN A 1 268 ? -16.207 17.138 8.719 1.00 23.98 268 ASN A O 1
ATOM 2166 N N . VAL A 1 269 ? -17.744 15.565 9.278 1.00 27.61 269 VAL A N 1
ATOM 2167 C CA . VAL A 1 269 ? -17.038 14.311 8.968 1.00 27.61 269 VAL A CA 1
ATOM 2168 C C . VAL A 1 269 ? -16.196 13.756 10.133 1.00 27.61 269 VAL A C 1
ATOM 2170 O O . VAL A 1 269 ? -15.268 14.383 10.623 1.00 27.61 269 VAL A O 1
ATOM 2173 N N . VAL A 1 270 ? -16.498 12.496 10.477 1.00 28.64 270 VAL A N 1
ATOM 2174 C CA . VAL A 1 270 ? -15.808 11.573 11.403 1.00 28.64 270 VAL A CA 1
ATOM 2175 C C . VAL A 1 270 ? -16.340 11.554 12.843 1.00 28.64 270 VAL A C 1
ATOM 2177 O O . VAL A 1 270 ? -15.938 12.320 13.709 1.00 28.64 270 VAL A O 1
ATOM 2180 N N . PHE A 1 271 ? -17.201 10.564 13.108 1.00 29.27 271 PHE A N 1
ATOM 2181 C CA . PHE A 1 271 ? -17.422 9.988 14.433 1.00 29.27 271 PHE A CA 1
ATOM 2182 C C . PHE A 1 271 ? -16.075 9.577 15.034 1.00 29.27 271 PHE A C 1
ATOM 2184 O O . PHE A 1 271 ? -15.425 8.634 14.579 1.00 29.27 271 PHE A O 1
ATOM 2191 N N . ILE A 1 272 ? -15.651 10.319 16.046 1.00 36.31 272 ILE A N 1
ATOM 2192 C CA . ILE A 1 272 ? -14.390 10.124 16.739 1.00 36.31 272 ILE A CA 1
ATOM 2193 C C . ILE A 1 272 ? -14.556 8.966 17.738 1.00 36.31 272 ILE A C 1
ATOM 2195 O O . ILE A 1 272 ? -14.956 9.157 18.882 1.00 36.31 272 ILE A O 1
ATOM 2199 N N . THR A 1 273 ? -14.251 7.746 17.291 1.00 31.59 273 THR A N 1
ATOM 2200 C CA . THR A 1 273 ? -13.620 6.722 18.140 1.00 31.59 273 THR A CA 1
ATOM 2201 C C . THR A 1 273 ? -12.123 6.997 18.101 1.00 31.59 273 THR A C 1
ATOM 2203 O O . THR A 1 273 ? -11.407 6.419 17.281 1.00 31.59 273 THR A O 1
ATOM 2206 N N . ILE A 1 274 ? -11.648 7.927 18.930 1.00 37.31 274 ILE A N 1
ATOM 2207 C CA . ILE A 1 274 ? -10.212 8.053 19.174 1.00 37.31 274 ILE A CA 1
ATOM 2208 C C . ILE A 1 274 ? -9.898 6.992 20.216 1.00 37.31 274 ILE A C 1
ATOM 2210 O O . ILE A 1 274 ? -10.088 7.173 21.413 1.00 37.31 274 ILE A O 1
ATOM 2214 N N . PHE A 1 275 ? -9.494 5.826 19.729 1.00 31.30 275 PHE A N 1
ATOM 2215 C CA . PHE A 1 275 ? -8.641 4.957 20.519 1.00 31.30 275 PHE A CA 1
ATOM 2216 C C . PHE A 1 275 ? -7.279 5.618 20.669 1.00 31.30 275 PHE A C 1
ATOM 2218 O O . PHE A 1 275 ? -6.970 6.501 19.856 1.00 31.30 275 PHE A O 1
ATOM 2225 N N . PRO A 1 276 ? -6.432 5.192 21.627 1.00 28.73 276 PRO A N 1
ATOM 2226 C CA . PRO A 1 276 ? -5.071 5.649 21.564 1.00 28.73 276 PRO A CA 1
ATOM 2227 C C . PRO A 1 276 ? -4.611 5.274 20.161 1.00 28.73 276 PRO A C 1
ATOM 2229 O O . PRO A 1 276 ? -4.775 4.129 19.720 1.00 28.73 276 PRO A O 1
ATOM 2232 N N . MET A 1 277 ? -4.035 6.231 19.442 1.00 30.48 277 MET A N 1
ATOM 2233 C CA . MET A 1 277 ? -2.886 5.867 18.646 1.00 30.48 277 MET A CA 1
ATOM 2234 C C . MET A 1 277 ? -1.946 5.173 19.639 1.00 30.48 277 MET A C 1
ATOM 2236 O O . MET A 1 277 ? -1.057 5.789 20.215 1.00 30.48 277 MET A O 1
ATOM 2240 N N . MET A 1 278 ? -2.152 3.866 19.863 1.00 27.89 278 MET A N 1
ATOM 2241 C CA . MET A 1 278 ? -1.047 2.947 19.919 1.00 27.89 278 MET A CA 1
ATOM 2242 C C . MET A 1 278 ? -0.355 3.260 18.614 1.00 27.89 278 MET A C 1
ATOM 2244 O O . MET A 1 278 ? -0.770 2.830 17.538 1.00 27.89 278 MET A O 1
ATOM 2248 N N . VAL A 1 279 ? 0.627 4.144 18.734 1.00 28.72 279 VAL A N 1
ATOM 2249 C CA . VAL A 1 279 ? 1.731 4.272 17.822 1.00 28.72 279 VAL A CA 1
ATOM 2250 C C . VAL A 1 279 ? 2.321 2.869 17.795 1.00 28.72 279 VAL A C 1
ATOM 2252 O O . VAL A 1 279 ? 3.278 2.543 18.487 1.00 28.72 279 VAL A O 1
ATOM 2255 N N . VAL A 1 280 ? 1.699 1.985 17.015 1.00 24.69 280 VAL A N 1
ATOM 2256 C CA . VAL A 1 280 ? 2.447 0.964 16.329 1.00 24.69 280 VAL A CA 1
ATOM 2257 C C . VAL A 1 280 ? 3.294 1.823 15.418 1.00 24.69 280 VAL A C 1
ATOM 2259 O O . VAL A 1 280 ? 2.811 2.357 14.420 1.00 24.69 280 VAL A O 1
ATOM 2262 N N . ASN A 1 281 ? 4.519 2.090 15.866 1.00 23.80 281 ASN A N 1
ATOM 2263 C CA . ASN A 1 281 ? 5.585 2.558 15.009 1.00 23.80 281 ASN A CA 1
ATOM 2264 C C . ASN A 1 281 ? 5.682 1.533 13.874 1.00 23.80 281 ASN A C 1
ATOM 2266 O O . ASN A 1 281 ? 6.415 0.556 13.952 1.00 23.80 281 ASN A O 1
ATOM 2270 N N . LEU A 1 282 ? 4.866 1.726 12.842 1.00 24.45 282 LEU A N 1
ATOM 2271 C CA . LEU A 1 282 ? 5.006 1.111 11.539 1.00 24.45 282 LEU A CA 1
ATOM 2272 C C . LEU A 1 282 ? 5.922 2.034 10.742 1.00 24.45 282 LEU A C 1
ATOM 2274 O O . LEU A 1 282 ? 5.506 2.675 9.779 1.00 24.45 282 LEU A O 1
ATOM 2278 N N . TYR A 1 283 ? 7.169 2.117 11.202 1.00 28.78 283 TYR A N 1
ATOM 2279 C CA . TYR A 1 283 ? 8.307 2.475 10.368 1.00 28.78 283 TYR A CA 1
ATOM 2280 C C . TYR A 1 283 ? 9.140 1.221 10.152 1.00 28.78 283 TYR A C 1
ATOM 2282 O O . TYR A 1 283 ? 9.380 0.476 11.122 1.00 28.78 283 TYR A O 1
#

Foldseek 3Di:
DAEVVVLLVQLVVQAQHFLCSCVVSAAWYDDPFWIKHQHAPARFLAGPFGKIKTKGWCVSLVDDVVQVVDPLSQLLLQLQLQQLLQVLQVVFQPVADAPHSDRHKAFDDDAPDRDDDPQWGDDPTIIMHMIGHRQHDHHRTHNSVSNSCCSPPRVVVSCCCRRRCVNDPVVVSVVSSQVSQQVVVCCVCLVVVQFQAWAWWQAQDDACDPVGNHGNPPDDTDDADPVQKDWDQGPVRDITITGTHHPPDPPVVVCVSDVDPSSPPPPPDDRDPRDHPPCPVPD